Protein AF-A0AAU6CV34-F1 (afdb_monomer)

Foldseek 3Di:
DVVLCCLQCVVLVVLLVVLCVVQPCNLQPVLVVLLVLLVVLVVQCPDPVRVVVLCVQQFDALPDDPVSCVNNLVVLANHDDPVDDSVVQSVLSCPLSSSLCSVVNDVRLVVLQSLLSCLLSVLLNVLVVQDPPGDSRDHVVLRGDGNGHSVLSSLRSQLLSSLVSVVVVSNVVSLVVLVVCCVVPVHSNSVSSNSSSVSSVVVSVVVVVPPDDDD

Solvent-accessible surface area (backbone atoms only — not comparable to full-atom values): 11124 Å² total; per-residue (Å²): 110,74,70,57,56,44,69,42,41,54,64,53,52,58,48,35,50,51,39,39,72,75,47,43,72,76,39,32,56,64,35,51,51,42,45,52,43,25,53,51,43,44,56,40,47,75,33,91,89,35,27,70,53,48,48,68,59,24,54,41,50,78,89,55,58,71,70,59,44,64,69,22,52,76,45,13,47,27,28,66,43,90,90,53,63,65,67,59,58,42,48,46,38,55,53,38,39,32,49,28,21,43,71,58,34,61,73,54,37,52,50,50,27,50,51,10,44,50,34,16,56,49,48,56,48,49,15,61,74,56,26,58,88,34,92,82,21,44,54,70,81,55,59,71,55,79,60,36,42,40,60,30,22,38,55,20,36,44,34,46,47,21,56,74,65,63,14,53,66,62,25,49,50,54,54,48,51,35,52,50,37,33,74,77,50,81,44,51,66,28,52,20,31,44,35,2,40,53,55,38,53,50,51,54,51,55,54,56,73,65,53,75,77,86,126

pLDDT: mean 80.11, std 13.18, range [41.25, 95.94]

Sequence (215 aa):
MRGFAAGEWGTVFPDVWRRLRGAGPRAVPLTLAACVGVLVLQVLQHSPRTSAWVDRLGGVYVTLPWWQELLRTPLSLVVPDPSLPVWGLVLQIVVVFGIAETTLRGPRTLAVALLATLAGTGFARYSLWVGPSGFLGLPVHTLHVRDTGPSAAVVALGVYTACRYRAWWTAAGVAAAMVVEVLCVPNLAGYEHLAGVAAILTLTAAERCREPHPA

Nearest PDB structures (foldseek):
  6pjq-assembly1_A  TM=7.410E-01  e=5.904E-03  Escherichia coli
  6pja-assembly1_A  TM=7.463E-01  e=8.538E-03  Escherichia coli
  6pju-assembly1_A  TM=7.378E-01  e=1.075E-02  Escherichia coli
  3txt-assembly1_A  TM=7.012E-01  e=1.628E-02  Escherichia coli K-12
  2ic8-assembly1_A  TM=6.959E-01  e=1.078E-01  Escherichia coli

Radius of gyration: 17.92 Å; Cα contacts (8 Å, |Δi|>4): 280; chains: 1; bounding box: 50×42×47 Å

Secondary structure (DSSP, 8-state):
-HHHHHHHHTTHHHHHHHHHHHHGGGG-HHHHHHHHHHHHHHHHHTSTTTHHHHHHHH---TTS-HHHHHHHHHHHTTS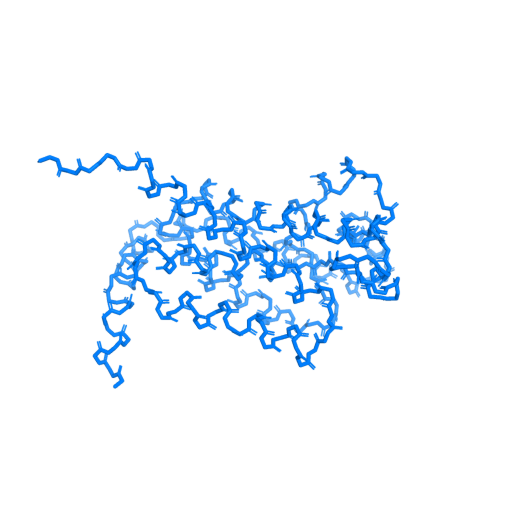PPTTS-HHHHHHHIIIIIHHHHHHH-HHHHHHHHHHHHHHHHHHHHHHHHH-TTSTTPPPGGGGSS----SHHHHHHHHHHHHHHTT-HHHHHHHHHHHHHHHHHS--HHHHHHHHHHHHHHHHHHHHHHHS----

Structure (mmCIF, N/CA/C/O backbone):
data_AF-A0AAU6CV34-F1
#
_entry.id   AF-A0AAU6CV34-F1
#
loop_
_atom_site.group_PDB
_atom_site.id
_atom_site.type_symbol
_atom_site.label_atom_id
_atom_site.label_alt_id
_atom_site.label_comp_id
_atom_site.label_asym_id
_atom_site.label_entity_id
_atom_site.label_seq_id
_atom_site.pdbx_PDB_ins_code
_atom_site.Cartn_x
_atom_site.Cartn_y
_atom_site.Cartn_z
_atom_site.occupancy
_atom_site.B_iso_or_equiv
_atom_site.auth_seq_id
_atom_site.auth_comp_id
_atom_site.auth_asym_id
_atom_site.auth_atom_id
_atom_site.pdbx_PDB_model_num
ATOM 1 N N . MET A 1 1 ? -27.372 -3.938 -1.165 1.00 54.06 1 MET A N 1
ATOM 2 C CA . MET A 1 1 ? -26.083 -3.202 -1.143 1.00 54.06 1 MET A CA 1
ATOM 3 C C . MET A 1 1 ? -25.864 -2.383 0.134 1.00 54.06 1 MET A C 1
ATOM 5 O O . MET A 1 1 ? -24.841 -2.594 0.768 1.00 54.06 1 MET A O 1
ATOM 9 N N . ARG A 1 2 ? -26.800 -1.525 0.585 1.00 55.47 2 ARG A N 1
ATOM 10 C CA . ARG A 1 2 ? -26.625 -0.709 1.815 1.00 55.47 2 ARG A CA 1
ATOM 11 C C . ARG A 1 2 ? -26.317 -1.510 3.096 1.00 55.47 2 ARG A C 1
ATOM 13 O O . ARG A 1 2 ? -25.449 -1.101 3.853 1.00 55.47 2 ARG A O 1
ATOM 20 N N . GLY A 1 3 ? -26.951 -2.669 3.303 1.00 60.91 3 GLY A N 1
ATOM 21 C CA . GLY A 1 3 ? -26.665 -3.537 4.461 1.00 60.91 3 GLY A CA 1
ATOM 22 C C . GLY A 1 3 ? -25.294 -4.229 4.420 1.00 60.91 3 GLY A C 1
ATOM 23 O O . GLY A 1 3 ? -24.730 -4.528 5.462 1.00 60.91 3 GLY A O 1
ATOM 24 N N . PHE A 1 4 ? -24.728 -4.428 3.226 1.00 61.09 4 PHE A N 1
ATOM 25 C CA . PHE A 1 4 ? -23.435 -5.096 3.041 1.00 61.09 4 PHE A CA 1
ATOM 26 C C . PHE A 1 4 ? -22.269 -4.149 3.340 1.00 61.09 4 PHE A C 1
ATOM 28 O O . PHE A 1 4 ? -21.395 -4.468 4.139 1.00 61.09 4 PHE A O 1
ATOM 35 N N . ALA A 1 5 ? -22.316 -2.935 2.780 1.00 62.16 5 ALA A N 1
ATOM 36 C CA . ALA A 1 5 ? -21.344 -1.889 3.089 1.00 62.16 5 ALA A CA 1
ATOM 37 C C . ALA A 1 5 ? -21.390 -1.494 4.576 1.00 62.16 5 ALA A C 1
ATOM 39 O O . ALA A 1 5 ? -20.346 -1.297 5.188 1.00 62.16 5 ALA A O 1
ATOM 40 N N . ALA A 1 6 ? -22.584 -1.447 5.179 1.00 65.19 6 ALA A N 1
ATOM 41 C CA . ALA A 1 6 ? -22.736 -1.208 6.613 1.00 65.19 6 ALA A CA 1
ATOM 42 C C . ALA A 1 6 ? -22.170 -2.353 7.475 1.00 65.19 6 ALA A C 1
ATOM 44 O O . ALA A 1 6 ? -21.639 -2.084 8.547 1.00 65.19 6 ALA A O 1
ATOM 45 N N . GLY A 1 7 ? -22.242 -3.606 7.013 1.00 68.31 7 GLY A N 1
ATOM 46 C CA . GLY A 1 7 ? -21.663 -4.757 7.711 1.00 68.31 7 GLY A CA 1
ATOM 47 C C . GLY A 1 7 ? -20.132 -4.787 7.693 1.00 68.31 7 GLY A C 1
ATOM 48 O O . GLY A 1 7 ? -19.527 -5.132 8.701 1.00 68.31 7 GLY A O 1
ATOM 49 N N . GLU A 1 8 ? -19.499 -4.391 6.584 1.00 77.00 8 GLU A N 1
ATOM 50 C CA . GLU A 1 8 ? -18.030 -4.380 6.469 1.00 77.00 8 GLU A CA 1
ATOM 51 C C . GLU A 1 8 ? -17.379 -3.102 7.015 1.00 77.00 8 GLU A C 1
ATOM 53 O O . GLU A 1 8 ? -16.358 -3.156 7.696 1.00 77.00 8 GLU A O 1
ATOM 58 N N . TRP A 1 9 ? -17.966 -1.939 6.728 1.00 78.12 9 TRP A N 1
ATOM 59 C CA . TRP A 1 9 ? -17.368 -0.635 7.041 1.00 78.12 9 TRP A CA 1
ATOM 60 C C . TRP A 1 9 ? -17.992 0.043 8.260 1.00 78.12 9 TRP A C 1
ATOM 62 O O . TRP A 1 9 ? -17.508 1.091 8.698 1.00 78.12 9 TRP A O 1
ATOM 72 N N . GLY A 1 10 ? -19.044 -0.551 8.833 1.00 77.12 10 GLY A N 1
ATOM 73 C CA . GLY A 1 10 ? -19.818 0.026 9.932 1.00 77.12 10 GLY A CA 1
ATOM 74 C C . GLY A 1 10 ? -19.008 0.295 11.195 1.00 77.12 10 GLY A C 1
ATOM 75 O O . GLY A 1 10 ? -19.359 1.193 11.949 1.00 77.12 10 GLY A O 1
ATOM 76 N N . THR A 1 11 ? -17.903 -0.419 11.408 1.00 80.75 11 THR A N 1
ATOM 77 C CA . THR A 1 11 ? -16.975 -0.183 12.526 1.00 80.75 11 THR A CA 1
ATOM 78 C C . THR A 1 11 ? -15.775 0.676 12.133 1.00 80.75 11 THR A C 1
ATOM 80 O O . THR A 1 11 ? -15.276 1.438 12.955 1.00 80.75 11 THR A O 1
ATOM 83 N N . VAL A 1 12 ? -15.334 0.606 10.872 1.00 82.56 12 VAL A N 1
ATOM 84 C CA . VAL A 1 12 ? -14.173 1.363 10.374 1.00 82.56 12 VAL A CA 1
ATOM 85 C C . VAL A 1 12 ? -14.464 2.861 10.416 1.00 82.56 12 VAL A C 1
ATOM 87 O O . VAL A 1 12 ? -13.703 3.633 10.996 1.00 82.56 12 VAL A O 1
ATOM 90 N N . PHE A 1 13 ? -15.589 3.283 9.833 1.00 85.81 13 PHE A N 1
ATOM 91 C CA . PHE A 1 13 ? -15.892 4.704 9.678 1.00 85.81 13 PHE A CA 1
ATOM 92 C C . PHE A 1 13 ? -16.065 5.439 11.022 1.00 85.81 13 PHE A C 1
ATOM 94 O O . PHE A 1 13 ? -15.439 6.488 11.200 1.00 85.81 13 PHE A O 1
ATOM 101 N N . PRO A 1 14 ? -16.826 4.919 12.009 1.00 86.94 14 PRO A N 1
ATOM 102 C CA . PRO A 1 14 ? -16.944 5.573 13.310 1.00 86.94 14 PRO A CA 1
ATOM 103 C C . PRO A 1 14 ? -15.622 5.665 14.073 1.00 86.94 14 PRO A C 1
ATOM 105 O O . PRO A 1 14 ? -15.400 6.658 14.765 1.00 86.94 14 PRO A O 1
ATOM 108 N N . ASP A 1 15 ? -14.740 4.670 13.959 1.00 86.44 15 ASP A N 1
ATOM 109 C CA . ASP A 1 15 ? -13.441 4.678 14.638 1.00 86.44 15 ASP A CA 1
ATOM 110 C C . ASP A 1 15 ? -12.501 5.731 14.051 1.00 86.44 15 ASP A C 1
ATOM 112 O O . ASP A 1 15 ? -11.943 6.545 14.796 1.00 86.44 15 ASP A O 1
ATOM 116 N N . VAL A 1 16 ? -12.398 5.775 12.719 1.00 87.94 16 VAL A N 1
ATOM 117 C CA . VAL A 1 16 ? -11.650 6.809 11.989 1.00 87.94 16 VAL A CA 1
ATOM 118 C C . VAL A 1 16 ? -12.176 8.192 12.375 1.00 87.94 16 VAL A C 1
ATOM 120 O O . VAL A 1 16 ? -11.415 9.064 12.800 1.00 87.94 16 VAL A O 1
ATOM 123 N N . TRP A 1 17 ? -13.496 8.382 12.307 1.00 88.25 17 TRP A N 1
ATOM 124 C CA . TRP A 1 17 ? -14.138 9.663 12.586 1.00 88.25 17 TRP A CA 1
ATOM 125 C C . TRP A 1 17 ? -13.949 10.127 14.033 1.00 88.25 17 TRP A C 1
ATOM 127 O O . TRP A 1 17 ? -13.625 11.289 14.284 1.00 88.25 17 TRP A O 1
ATOM 137 N N . ARG A 1 18 ? -14.104 9.218 15.002 1.00 88.44 18 ARG A N 1
ATOM 138 C CA . ARG A 1 18 ? -13.903 9.502 16.430 1.00 88.44 18 ARG A CA 1
ATOM 139 C C . ARG A 1 18 ? -12.471 9.944 16.704 1.00 88.44 18 ARG A C 1
ATOM 141 O O . ARG A 1 18 ? -12.252 10.913 17.430 1.00 88.44 18 ARG A O 1
ATOM 148 N N . ARG A 1 19 ? -11.499 9.261 16.101 1.00 86.00 19 ARG A N 1
ATOM 149 C CA . ARG A 1 19 ? -10.077 9.553 16.286 1.00 86.00 19 ARG A CA 1
ATOM 150 C C . ARG A 1 19 ? -9.676 10.878 15.638 1.00 86.00 19 ARG A C 1
ATOM 152 O O . ARG A 1 19 ? -8.973 11.666 16.270 1.00 86.00 19 ARG A O 1
ATOM 159 N N . LEU A 1 20 ? -10.185 11.160 14.439 1.00 88.38 20 LEU A N 1
ATOM 160 C CA . LEU A 1 20 ? -9.987 12.447 13.770 1.00 88.38 20 LEU A CA 1
ATOM 161 C C . LEU A 1 20 ? -10.628 13.602 14.544 1.00 88.38 20 LEU A C 1
ATOM 163 O O . LEU A 1 20 ? -9.998 14.641 14.698 1.00 88.38 20 LEU A O 1
ATOM 167 N N . ARG A 1 21 ? -11.833 13.439 15.103 1.00 90.62 21 ARG A N 1
ATOM 168 C CA . ARG A 1 21 ? -12.454 14.487 15.936 1.00 90.62 21 ARG A CA 1
ATOM 169 C C . ARG A 1 21 ? -11.719 14.728 17.254 1.00 90.62 21 ARG A C 1
ATOM 171 O O . ARG A 1 21 ? -11.658 15.867 17.700 1.00 90.62 21 ARG A O 1
ATOM 178 N N . GLY A 1 22 ? -11.175 13.680 17.871 1.00 88.81 22 GLY A N 1
ATOM 179 C CA . GLY A 1 22 ? -10.487 13.790 19.160 1.00 88.81 22 GLY A CA 1
ATOM 180 C C . GLY A 1 22 ? -9.082 14.391 19.075 1.00 88.81 22 GLY A C 1
ATOM 181 O O . GLY A 1 22 ? -8.681 15.129 19.968 1.00 88.81 22 GLY A O 1
ATOM 182 N N . ALA A 1 23 ? -8.327 14.083 18.015 1.00 84.56 23 ALA A N 1
ATOM 183 C CA . ALA A 1 23 ? -6.921 14.489 17.887 1.00 84.56 23 ALA A CA 1
ATOM 184 C C . ALA A 1 23 ? -6.622 15.373 16.658 1.00 84.56 23 ALA A C 1
ATOM 186 O O . ALA A 1 23 ? -5.507 15.886 16.526 1.00 84.56 23 ALA A O 1
ATOM 187 N N . GLY A 1 24 ? -7.595 15.584 15.767 1.00 86.94 24 GLY A N 1
ATOM 188 C CA . GLY A 1 24 ? -7.442 16.398 14.562 1.00 86.94 24 GLY A CA 1
ATOM 189 C C . GLY A 1 24 ? -6.299 15.899 13.664 1.00 86.94 24 GLY A C 1
ATOM 190 O O . GLY A 1 24 ? -6.119 14.687 13.518 1.00 86.94 24 GLY A O 1
ATOM 191 N N . PRO A 1 25 ? -5.471 16.798 13.098 1.00 83.25 25 PRO A N 1
ATOM 192 C CA . PRO A 1 25 ? -4.349 16.407 12.241 1.00 83.25 25 PRO A CA 1
ATOM 193 C C . PRO A 1 25 ? -3.273 15.598 12.983 1.00 83.25 25 PRO A C 1
ATOM 195 O O . PRO A 1 25 ? -2.526 14.852 12.357 1.00 83.25 25 PRO A O 1
ATOM 198 N N . ARG A 1 26 ? -3.218 15.665 14.324 1.00 87.50 26 ARG A N 1
ATOM 199 C CA . ARG A 1 26 ? -2.291 14.843 15.125 1.00 87.50 26 ARG A CA 1
ATOM 200 C C . ARG A 1 26 ? -2.659 13.358 15.122 1.00 87.50 26 ARG A C 1
ATOM 202 O O . ARG A 1 26 ? -1.867 12.543 15.583 1.00 87.50 26 ARG A O 1
ATOM 209 N N . ALA A 1 27 ? -3.841 12.998 14.623 1.00 86.00 27 ALA A N 1
ATOM 210 C CA . ALA A 1 27 ? -4.225 11.606 14.432 1.00 86.00 27 ALA A CA 1
ATOM 211 C C . ALA A 1 27 ? -3.502 10.944 13.248 1.00 86.00 27 ALA A C 1
ATOM 213 O O . ALA A 1 27 ? -3.447 9.716 13.219 1.00 86.00 27 ALA A O 1
ATOM 214 N N . VAL A 1 28 ? -2.988 11.741 12.298 1.00 90.75 28 VAL A N 1
ATOM 215 C CA . VAL A 1 28 ? -2.444 11.263 11.016 1.00 90.75 28 VAL A CA 1
ATOM 216 C C . VAL A 1 28 ? -1.109 11.919 10.588 1.00 90.75 28 VAL A C 1
ATOM 218 O O . VAL A 1 28 ? -0.975 12.362 9.442 1.00 90.75 28 VAL A O 1
ATOM 221 N N . PRO A 1 29 ? -0.104 12.053 11.478 1.00 91.12 29 PRO A N 1
ATOM 222 C CA . PRO A 1 29 ? 1.160 12.708 11.138 1.00 91.12 29 PRO A CA 1
ATOM 223 C C . PRO A 1 29 ? 1.924 12.019 9.997 1.00 91.12 29 PRO A C 1
ATOM 225 O O . PRO A 1 29 ? 2.539 12.712 9.190 1.00 91.12 29 PRO A O 1
ATOM 228 N N . LEU A 1 30 ? 1.880 10.688 9.900 1.00 87.81 30 LEU A N 1
ATOM 229 C CA . LEU A 1 30 ? 2.563 9.928 8.852 1.00 87.81 30 LEU A CA 1
ATOM 230 C C . LEU A 1 30 ? 1.905 10.164 7.488 1.00 87.81 30 LEU A C 1
ATOM 232 O O . LEU A 1 30 ? 2.600 10.404 6.506 1.00 87.81 30 LEU A O 1
ATOM 236 N N . THR A 1 31 ? 0.574 10.170 7.439 1.00 89.94 31 THR A N 1
ATOM 237 C CA . THR A 1 31 ? -0.197 10.475 6.225 1.00 89.94 31 THR A CA 1
ATOM 238 C C . THR A 1 31 ? 0.110 11.886 5.728 1.00 89.94 31 THR A C 1
ATOM 240 O O . THR A 1 31 ? 0.364 12.084 4.540 1.00 89.94 31 THR A O 1
ATOM 243 N N . LEU A 1 32 ? 0.141 12.870 6.635 1.00 89.88 32 LEU A N 1
ATOM 244 C CA . LEU A 1 32 ? 0.488 14.253 6.299 1.00 89.88 32 LEU A CA 1
ATOM 245 C C . LEU A 1 32 ? 1.935 14.369 5.810 1.00 89.88 32 LEU A C 1
ATOM 247 O O . LEU A 1 32 ? 2.175 15.003 4.785 1.00 89.88 32 LEU A O 1
ATOM 251 N N . ALA A 1 33 ? 2.885 13.727 6.495 1.00 87.56 33 ALA A N 1
ATOM 252 C CA . ALA A 1 33 ? 4.288 13.711 6.092 1.00 87.56 33 ALA A CA 1
ATOM 253 C C . ALA A 1 33 ? 4.480 13.070 4.708 1.00 87.56 33 ALA A C 1
ATOM 255 O O . ALA A 1 33 ? 5.201 13.622 3.879 1.00 87.56 33 ALA A O 1
ATOM 256 N N . ALA A 1 34 ? 3.792 11.959 4.427 1.00 86.00 34 ALA A N 1
ATOM 257 C CA . ALA A 1 34 ? 3.818 11.298 3.126 1.00 86.00 34 ALA A CA 1
ATOM 258 C C . ALA A 1 34 ? 3.228 12.190 2.021 1.00 86.00 34 ALA A C 1
ATOM 260 O O . ALA A 1 34 ? 3.841 12.338 0.968 1.00 86.00 34 ALA A O 1
ATOM 261 N N . CYS A 1 35 ? 2.092 12.853 2.269 1.00 87.94 35 CYS A N 1
ATOM 262 C CA . CYS A 1 35 ? 1.499 13.789 1.306 1.00 87.94 35 CYS A CA 1
ATOM 263 C C . CYS A 1 35 ? 2.428 14.972 1.010 1.00 87.94 35 CYS A C 1
ATOM 265 O O . CYS A 1 35 ? 2.653 15.304 -0.151 1.00 87.94 35 CYS A O 1
ATOM 267 N N . VAL A 1 36 ? 2.985 15.600 2.051 1.00 86.31 36 VAL A N 1
ATOM 268 C CA . VAL A 1 36 ? 3.931 16.715 1.895 1.00 86.31 36 VAL A CA 1
ATOM 269 C C . VAL A 1 36 ? 5.164 16.257 1.129 1.00 86.31 36 VAL A C 1
ATOM 271 O O . VAL A 1 36 ? 5.574 16.927 0.187 1.00 86.31 36 VAL A O 1
ATOM 274 N N . GLY A 1 37 ? 5.730 15.105 1.487 1.00 82.88 37 GLY A N 1
ATOM 275 C CA . GLY A 1 37 ? 6.889 14.560 0.798 1.00 82.88 37 GLY A CA 1
ATOM 276 C C . GLY A 1 37 ? 6.611 14.278 -0.680 1.00 82.88 37 GLY A C 1
ATOM 277 O O . GLY A 1 37 ? 7.418 14.673 -1.516 1.00 82.88 37 GLY A O 1
ATOM 278 N N . VAL A 1 38 ? 5.455 13.688 -1.014 1.00 83.56 38 VAL A N 1
ATOM 279 C CA . VAL A 1 38 ? 5.038 13.445 -2.406 1.00 83.56 38 VAL A CA 1
ATOM 280 C C . VAL A 1 38 ? 4.954 14.756 -3.174 1.00 83.56 38 VAL A C 1
ATOM 282 O O . VAL A 1 38 ? 5.510 14.867 -4.261 1.00 83.56 38 VAL A O 1
ATOM 285 N N . LEU A 1 39 ? 4.296 15.771 -2.609 1.00 83.88 39 LEU A N 1
ATOM 286 C CA . LEU A 1 39 ? 4.138 17.070 -3.263 1.00 83.88 39 LEU A CA 1
ATOM 287 C C . LEU A 1 39 ? 5.485 17.778 -3.457 1.00 83.88 39 LEU A C 1
ATOM 289 O O . LEU A 1 39 ? 5.743 18.325 -4.527 1.00 83.88 39 LEU A O 1
ATOM 293 N N . VAL A 1 40 ? 6.365 17.743 -2.453 1.00 82.38 40 VAL A N 1
ATOM 294 C CA . VAL A 1 40 ? 7.713 18.322 -2.543 1.00 82.38 40 VAL A CA 1
ATOM 295 C C . VAL A 1 40 ? 8.534 17.607 -3.613 1.00 82.38 40 VAL A C 1
ATOM 297 O O . VAL A 1 40 ? 9.123 18.265 -4.470 1.00 82.38 40 VAL A O 1
ATOM 300 N N . LEU A 1 41 ? 8.550 16.273 -3.608 1.00 77.56 41 LEU A N 1
ATOM 301 C CA . LEU A 1 41 ? 9.283 15.490 -4.600 1.00 77.56 41 LEU A CA 1
ATOM 302 C C . LEU A 1 41 ? 8.708 15.675 -6.007 1.00 77.56 41 LEU A C 1
ATOM 304 O O . LEU A 1 41 ? 9.491 15.802 -6.943 1.00 77.56 41 LEU A O 1
ATOM 308 N N . GLN A 1 42 ? 7.387 15.808 -6.155 1.00 78.19 42 GLN A N 1
ATOM 309 C CA . GLN A 1 42 ? 6.743 16.148 -7.427 1.00 78.19 42 GLN A CA 1
ATOM 310 C C . GLN A 1 42 ? 7.269 17.481 -7.973 1.00 78.19 42 GLN A C 1
ATOM 312 O O . GLN A 1 42 ? 7.670 17.559 -9.136 1.00 78.19 42 GLN A O 1
ATOM 317 N N . VAL A 1 43 ? 7.293 18.528 -7.141 1.00 79.25 43 VAL A N 1
ATOM 318 C CA . VAL A 1 43 ? 7.786 19.860 -7.531 1.00 79.25 43 VAL A CA 1
ATOM 319 C C . VAL A 1 43 ? 9.264 19.798 -7.919 1.00 79.25 43 VAL A C 1
ATOM 321 O O . VAL A 1 43 ? 9.659 20.353 -8.944 1.00 79.25 43 VAL A O 1
ATOM 324 N N . LEU A 1 44 ? 10.081 19.079 -7.144 1.00 77.69 44 LEU A N 1
ATOM 325 C CA . LEU A 1 44 ? 11.505 18.901 -7.435 1.00 77.69 44 LEU A CA 1
ATOM 326 C C . LEU A 1 44 ? 11.745 18.090 -8.716 1.00 77.69 44 LEU A C 1
ATOM 328 O O . LEU A 1 44 ? 12.689 18.379 -9.451 1.00 77.69 44 LEU A O 1
ATOM 332 N N . GLN A 1 45 ? 10.895 17.113 -9.020 1.00 72.56 45 GLN A N 1
ATOM 333 C CA . GLN A 1 45 ? 11.002 16.286 -10.222 1.00 72.56 45 GLN A CA 1
ATOM 334 C C . GLN A 1 45 ? 10.671 17.067 -11.503 1.00 72.56 45 GLN A C 1
ATOM 336 O O . GLN A 1 45 ? 11.253 16.790 -12.547 1.00 72.56 45 GLN A O 1
ATOM 341 N N . HIS A 1 46 ? 9.800 18.079 -11.422 1.00 73.94 46 HIS A N 1
ATOM 342 C CA . HIS A 1 46 ? 9.426 18.935 -12.558 1.00 73.94 46 HIS A CA 1
ATOM 343 C C . HIS A 1 46 ? 10.448 20.043 -12.860 1.00 73.94 46 HIS A C 1
ATOM 345 O O . HIS A 1 46 ? 10.287 20.795 -13.821 1.00 73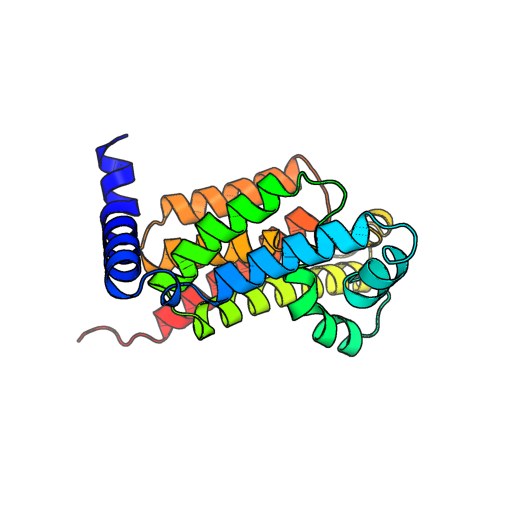.94 46 HIS A O 1
ATOM 351 N N . SER A 1 47 ? 11.518 20.150 -12.067 1.00 74.50 47 SER A N 1
ATOM 352 C CA . SER A 1 47 ? 12.609 21.092 -12.308 1.00 74.50 47 SER A CA 1
ATOM 353 C C . SER A 1 47 ? 13.795 20.389 -13.000 1.00 74.50 47 SER A C 1
ATOM 355 O O . SER A 1 47 ? 14.337 19.422 -12.453 1.00 74.50 47 SER A O 1
ATOM 357 N N . PRO A 1 48 ? 14.275 20.887 -14.163 1.00 65.75 48 PRO A N 1
ATOM 358 C CA . PRO A 1 48 ? 15.367 20.269 -14.931 1.00 65.75 48 PRO A CA 1
ATOM 359 C C . PRO A 1 48 ? 16.692 20.133 -14.167 1.00 65.75 48 PRO A C 1
ATOM 361 O O . PRO A 1 48 ? 17.525 19.298 -14.505 1.00 65.75 48 PRO A O 1
ATOM 364 N N . ARG A 1 49 ? 16.909 20.961 -13.135 1.00 68.06 49 ARG A N 1
ATOM 365 C CA . ARG A 1 49 ? 18.110 20.917 -12.281 1.00 68.06 49 ARG A CA 1
ATOM 366 C C . ARG A 1 49 ? 18.058 19.825 -11.215 1.00 68.06 49 ARG A C 1
ATOM 368 O O . ARG A 1 49 ? 19.106 19.417 -10.720 1.00 68.06 49 ARG A O 1
ATOM 375 N N . THR A 1 50 ? 16.861 19.400 -10.818 1.00 66.44 50 THR A N 1
ATOM 376 C CA . THR A 1 50 ? 16.632 18.555 -9.635 1.00 66.44 50 THR A CA 1
ATOM 377 C C . THR A 1 50 ? 16.026 17.196 -9.971 1.00 66.44 50 THR A C 1
ATOM 379 O O . THR A 1 50 ? 16.105 16.300 -9.135 1.00 66.44 50 THR A O 1
ATOM 382 N N . SER A 1 51 ? 15.529 16.982 -11.193 1.00 63.06 51 SER A N 1
ATOM 383 C CA . SER A 1 51 ? 15.019 15.680 -11.652 1.00 63.06 51 SER A CA 1
ATOM 384 C C . SER A 1 51 ? 16.050 14.554 -11.495 1.00 63.06 51 SER A C 1
ATOM 386 O O . SER A 1 51 ? 15.764 13.533 -10.877 1.00 63.06 51 SER A O 1
ATOM 388 N N . ALA A 1 52 ? 17.298 14.792 -11.912 1.00 61.06 52 ALA A N 1
ATOM 389 C CA . ALA A 1 52 ? 18.390 13.826 -11.772 1.00 61.06 52 ALA A CA 1
ATOM 390 C C . ALA A 1 52 ? 18.726 13.490 -10.304 1.00 61.06 52 ALA A C 1
ATOM 392 O O . ALA A 1 52 ? 19.245 12.411 -10.019 1.00 61.06 52 ALA A O 1
ATOM 393 N N . TRP A 1 53 ? 18.440 14.395 -9.362 1.00 62.53 53 TRP A N 1
ATOM 394 C CA . TRP A 1 53 ? 18.610 14.145 -7.928 1.00 62.53 53 TRP A CA 1
ATOM 395 C C . TRP A 1 53 ? 17.471 13.301 -7.362 1.00 62.53 53 TRP A C 1
ATOM 397 O O . TRP A 1 53 ? 17.735 12.375 -6.598 1.00 62.53 53 TRP A O 1
ATOM 407 N N . VAL A 1 54 ? 16.228 13.574 -7.768 1.00 60.69 54 VAL A N 1
ATOM 408 C CA . VAL A 1 54 ? 15.052 12.778 -7.381 1.00 60.69 54 VAL A CA 1
ATOM 409 C C . VAL A 1 54 ? 15.193 11.340 -7.882 1.00 60.69 54 VAL A C 1
ATOM 411 O O . VAL A 1 54 ? 14.982 10.403 -7.116 1.00 60.69 54 VAL A O 1
ATOM 414 N N . ASP A 1 55 ? 15.668 11.154 -9.113 1.00 62.19 55 ASP A N 1
ATOM 415 C CA . ASP A 1 55 ? 15.896 9.823 -9.684 1.00 62.19 55 ASP A CA 1
ATOM 416 C C . ASP A 1 55 ? 17.033 9.069 -8.981 1.00 62.19 55 ASP A C 1
ATOM 418 O O . ASP A 1 55 ? 16.956 7.855 -8.803 1.00 62.19 55 ASP A O 1
ATOM 422 N N . ARG A 1 56 ? 18.078 9.775 -8.527 1.00 60.12 56 ARG A N 1
ATOM 423 C CA . ARG A 1 56 ? 19.202 9.173 -7.787 1.00 60.12 56 ARG A CA 1
ATOM 424 C C . ARG A 1 56 ? 18.886 8.863 -6.327 1.00 60.12 56 ARG A C 1
ATOM 426 O O . ARG A 1 56 ? 19.478 7.934 -5.787 1.00 60.12 56 ARG A O 1
ATOM 433 N N . LEU A 1 57 ? 18.019 9.640 -5.680 1.00 58.88 57 LEU A N 1
ATOM 434 C CA . LEU A 1 57 ? 17.640 9.440 -4.276 1.00 58.88 57 LEU A CA 1
ATOM 435 C C . LEU A 1 57 ? 16.477 8.457 -4.131 1.00 58.88 57 LEU A C 1
ATOM 437 O O . LEU A 1 57 ? 16.464 7.665 -3.194 1.00 58.88 57 LEU A O 1
ATOM 441 N N . GLY A 1 58 ? 15.516 8.513 -5.052 1.00 54.19 58 GLY A N 1
ATOM 442 C CA . GLY A 1 58 ? 14.254 7.790 -4.970 1.00 54.19 58 GLY A CA 1
ATOM 443 C C . GLY A 1 58 ? 14.121 6.598 -5.905 1.00 54.19 58 GLY A C 1
ATOM 444 O O . GLY A 1 58 ? 13.345 5.698 -5.608 1.00 54.19 58 GLY A O 1
ATOM 445 N N . GLY A 1 59 ? 14.869 6.578 -7.013 1.00 55.41 59 GLY A N 1
ATOM 446 C CA . GLY A 1 59 ? 14.842 5.479 -7.971 1.00 55.41 59 GLY A CA 1
ATOM 447 C C . GLY A 1 59 ? 15.414 4.209 -7.354 1.00 55.41 59 GLY A C 1
ATOM 448 O O . GLY A 1 59 ? 16.625 4.114 -7.103 1.00 55.41 59 GLY A O 1
ATOM 449 N N . VAL A 1 60 ? 14.531 3.248 -7.101 1.00 52.03 60 VAL A N 1
ATOM 450 C CA . VAL A 1 60 ? 14.898 1.858 -6.858 1.00 52.03 60 VAL A CA 1
ATOM 451 C C . VAL A 1 60 ? 15.009 1.211 -8.232 1.00 52.03 60 VAL A C 1
ATOM 453 O O . VAL A 1 60 ? 14.066 1.197 -9.017 1.00 52.03 60 VAL A O 1
ATOM 456 N N . TYR A 1 61 ? 16.215 0.755 -8.547 1.00 58.97 61 TYR A N 1
ATOM 457 C CA . TYR A 1 61 ? 16.510 0.005 -9.758 1.00 58.97 61 TYR A CA 1
ATOM 458 C C . TYR A 1 61 ? 17.076 -1.326 -9.308 1.00 58.97 61 TYR A C 1
ATOM 460 O O . TYR A 1 61 ? 17.990 -1.329 -8.488 1.00 58.97 61 TYR A O 1
ATOM 468 N N . VAL A 1 62 ? 16.604 -2.425 -9.894 1.00 50.12 62 VAL A N 1
ATOM 469 C CA . VAL A 1 62 ? 17.026 -3.794 -9.539 1.00 50.12 62 VAL A CA 1
ATOM 470 C C . VAL A 1 62 ? 18.550 -4.003 -9.682 1.00 50.12 62 VAL A C 1
ATOM 472 O O . VAL A 1 62 ? 19.131 -4.923 -9.114 1.00 50.12 62 VAL A O 1
ATOM 475 N N . THR A 1 63 ? 19.240 -3.121 -10.411 1.00 54.66 63 THR A N 1
ATOM 476 C CA . THR A 1 63 ? 20.703 -3.106 -10.550 1.00 54.66 63 THR A CA 1
ATOM 477 C C . THR A 1 63 ? 21.452 -2.551 -9.330 1.00 54.66 63 THR A C 1
ATOM 479 O O . THR A 1 63 ? 22.684 -2.556 -9.329 1.00 54.66 63 THR A O 1
ATOM 482 N N . LEU A 1 64 ? 20.765 -2.024 -8.310 1.00 58.38 64 LEU A N 1
ATOM 483 C CA . LEU A 1 64 ? 21.409 -1.439 -7.135 1.00 58.38 64 LEU A CA 1
ATOM 484 C C . LEU A 1 64 ? 21.821 -2.516 -6.106 1.00 58.38 64 LEU A C 1
ATOM 486 O O . LEU A 1 64 ? 21.156 -3.540 -5.925 1.00 58.38 64 LEU A O 1
ATOM 490 N N . PRO A 1 65 ? 22.918 -2.298 -5.361 1.00 63.88 65 PRO A N 1
ATOM 491 C CA . PRO A 1 65 ? 23.268 -3.136 -4.218 1.00 63.88 65 PRO A CA 1
ATOM 492 C C . PRO A 1 65 ? 22.147 -3.162 -3.166 1.00 63.88 65 PRO A C 1
ATOM 494 O O . PRO A 1 65 ? 21.545 -2.130 -2.876 1.00 63.88 65 PRO A O 1
ATOM 497 N N . TRP A 1 66 ? 21.919 -4.321 -2.537 1.00 56.50 66 TRP A N 1
ATOM 498 C CA . TRP A 1 66 ? 20.818 -4.561 -1.580 1.00 56.50 66 TRP A CA 1
ATOM 499 C C . TRP A 1 66 ? 20.700 -3.505 -0.474 1.00 56.50 66 TRP A C 1
ATOM 501 O O . TRP A 1 66 ? 19.608 -3.056 -0.142 1.00 56.50 66 TRP A O 1
ATOM 511 N N . TRP A 1 67 ? 21.833 -3.049 0.050 1.00 52.47 67 TRP A N 1
ATOM 512 C CA . TRP A 1 67 ? 21.884 -2.037 1.097 1.00 52.47 67 TRP A CA 1
ATOM 513 C C . TRP A 1 67 ? 21.450 -0.647 0.604 1.00 52.47 67 TRP A C 1
ATOM 515 O O . TRP A 1 67 ? 20.870 0.112 1.372 1.00 52.47 67 TRP A O 1
ATOM 525 N N . GLN A 1 68 ? 21.667 -0.308 -0.673 1.00 58.00 68 GLN A N 1
ATOM 526 C CA . GLN A 1 68 ? 21.221 0.971 -1.241 1.00 58.00 68 GLN A CA 1
ATOM 527 C C . GLN A 1 68 ? 19.708 0.992 -1.443 1.00 58.00 68 GLN A C 1
ATOM 529 O O . GLN A 1 68 ? 19.081 2.014 -1.185 1.00 58.00 68 GLN A O 1
ATOM 534 N N . GLU A 1 69 ? 19.110 -0.128 -1.844 1.00 59.84 69 GLU A N 1
ATOM 535 C CA . GLU A 1 69 ? 17.652 -0.237 -1.960 1.00 59.84 69 GLU A CA 1
ATOM 536 C C . GLU A 1 69 ? 16.962 -0.234 -0.595 1.00 59.84 69 GLU A C 1
ATOM 538 O O . GLU A 1 69 ? 15.932 0.416 -0.437 1.00 59.84 69 GLU A O 1
ATOM 543 N N . LEU A 1 70 ? 17.559 -0.870 0.420 1.00 62.38 70 LEU A N 1
ATOM 544 C CA . LEU A 1 70 ? 17.071 -0.839 1.806 1.00 62.38 70 LEU A CA 1
ATOM 545 C C . LEU A 1 70 ? 17.122 0.559 2.440 1.00 62.38 70 LEU A C 1
ATOM 547 O O . LEU A 1 70 ? 16.248 0.920 3.223 1.00 62.38 70 LEU A O 1
ATOM 551 N N . LEU A 1 71 ? 18.122 1.375 2.094 1.00 58.62 71 LEU A N 1
ATOM 552 C CA . LEU A 1 71 ? 18.148 2.777 2.523 1.00 58.62 71 LEU A CA 1
ATOM 553 C C . LEU A 1 71 ? 17.134 3.647 1.766 1.00 58.62 71 LEU A C 1
ATOM 555 O O . LEU A 1 71 ? 16.687 4.662 2.297 1.00 58.62 71 LEU A O 1
ATOM 559 N N . ARG A 1 72 ? 16.777 3.270 0.533 1.00 65.94 72 ARG A N 1
ATOM 560 C CA . ARG A 1 72 ? 15.865 4.035 -0.331 1.00 65.94 72 ARG A CA 1
ATOM 561 C C . ARG A 1 72 ? 14.405 3.613 -0.212 1.00 65.94 72 ARG A C 1
ATOM 563 O O . ARG A 1 72 ? 13.545 4.393 -0.588 1.00 65.94 72 ARG A O 1
ATOM 570 N N . THR A 1 73 ? 14.108 2.452 0.362 1.00 63.12 73 THR A N 1
ATOM 571 C CA . THR A 1 73 ? 12.748 1.900 0.541 1.00 63.12 73 THR A CA 1
ATOM 572 C C . THR A 1 73 ? 11.798 2.815 1.325 1.00 63.12 73 THR A C 1
ATOM 574 O O . THR A 1 73 ? 10.642 2.944 0.933 1.00 63.12 73 THR A O 1
ATOM 577 N N . PRO A 1 74 ? 12.232 3.516 2.393 1.00 63.53 74 PRO A N 1
ATOM 578 C CA . PRO A 1 74 ? 11.376 4.506 3.046 1.00 63.53 74 PRO A CA 1
ATOM 579 C C . PRO A 1 74 ? 11.094 5.713 2.144 1.00 63.53 74 PRO A C 1
ATOM 581 O O . PRO A 1 74 ? 10.032 6.323 2.234 1.00 63.53 74 PRO A O 1
ATOM 584 N N . LEU A 1 75 ? 12.056 6.069 1.288 1.00 60.97 75 LEU A N 1
ATOM 585 C CA . LEU A 1 75 ? 11.970 7.215 0.390 1.00 60.97 75 LEU A CA 1
ATOM 586 C C . LEU A 1 75 ? 11.144 6.888 -0.865 1.00 60.97 75 LEU A C 1
ATOM 588 O O . LEU A 1 75 ? 10.404 7.747 -1.335 1.00 60.97 75 LEU A O 1
ATOM 592 N N . SER A 1 76 ? 11.209 5.652 -1.373 1.00 66.62 76 SER A N 1
ATOM 593 C CA . SER A 1 76 ? 10.477 5.196 -2.564 1.00 66.62 76 SER A CA 1
ATOM 594 C C . SER A 1 76 ? 8.960 5.216 -2.370 1.00 66.62 76 SER A C 1
ATOM 596 O O . SER A 1 76 ? 8.231 5.457 -3.328 1.00 66.62 76 SER A O 1
ATOM 598 N N . LEU A 1 77 ? 8.488 5.092 -1.124 1.00 64.62 77 LEU A N 1
ATOM 599 C CA . LEU A 1 77 ? 7.084 5.294 -0.743 1.00 64.62 77 LEU A CA 1
ATOM 600 C C . LEU A 1 77 ? 6.554 6.694 -1.075 1.00 64.62 77 LEU A C 1
ATOM 602 O O . LEU A 1 77 ? 5.349 6.898 -1.174 1.00 64.62 77 LEU A O 1
ATOM 606 N N . VAL A 1 78 ? 7.443 7.675 -1.182 1.00 62.53 78 VAL A N 1
ATOM 607 C CA . VAL A 1 78 ? 7.094 9.095 -1.276 1.00 62.53 78 VAL A CA 1
ATOM 608 C C . VAL A 1 78 ? 7.495 9.670 -2.637 1.00 62.53 78 VAL A C 1
ATOM 610 O O .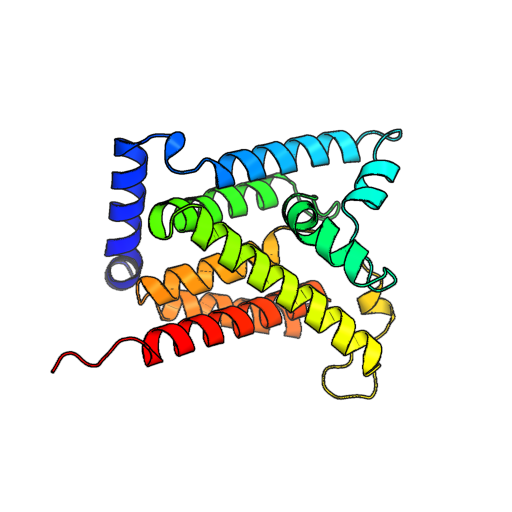 VAL A 1 78 ? 7.098 10.775 -2.996 1.00 62.53 78 VAL A O 1
ATOM 613 N N . VAL A 1 79 ? 8.258 8.917 -3.427 1.00 67.12 79 VAL A N 1
ATOM 614 C CA . VAL A 1 79 ? 8.720 9.329 -4.750 1.00 67.12 79 VAL A CA 1
ATOM 615 C C . VAL A 1 79 ? 7.582 9.137 -5.755 1.00 67.12 79 VAL A C 1
ATOM 617 O O . VAL A 1 79 ? 7.112 8.011 -5.922 1.00 67.12 79 VAL A O 1
ATOM 620 N N . PRO A 1 80 ? 7.126 10.207 -6.426 1.00 59.19 80 PRO A N 1
ATOM 621 C CA . PRO A 1 80 ? 6.048 10.091 -7.387 1.00 59.19 80 PRO A CA 1
ATOM 622 C C . PRO A 1 80 ? 6.493 9.358 -8.654 1.00 59.19 80 PRO A C 1
ATOM 624 O O . PRO A 1 80 ? 7.582 9.596 -9.193 1.00 59.19 80 PRO A O 1
ATOM 627 N N . ASP A 1 81 ? 5.611 8.487 -9.139 1.00 64.38 81 ASP A N 1
ATOM 628 C CA . ASP A 1 81 ? 5.701 7.930 -10.481 1.00 64.38 81 ASP A CA 1
ATOM 629 C C . ASP A 1 81 ? 5.365 9.043 -11.494 1.00 64.38 81 ASP A C 1
ATOM 631 O O . ASP A 1 81 ? 4.258 9.592 -11.451 1.00 64.38 81 ASP A O 1
ATOM 635 N N . PRO A 1 82 ? 6.290 9.402 -12.404 1.00 62.09 82 PRO A N 1
ATOM 636 C CA . PRO A 1 82 ? 6.063 10.458 -13.388 1.00 62.09 82 PRO A CA 1
ATOM 637 C C . PRO A 1 82 ? 4.945 10.143 -14.395 1.00 62.09 82 PRO A C 1
ATOM 639 O O . PRO A 1 82 ? 4.474 11.056 -15.071 1.00 62.09 82 PRO A O 1
ATOM 642 N N . SER A 1 83 ? 4.523 8.882 -14.515 1.00 62.38 83 SER A N 1
ATOM 643 C CA . SER A 1 83 ? 3.449 8.456 -15.418 1.00 62.38 83 SER A CA 1
ATOM 644 C C . SER A 1 83 ? 2.045 8.632 -14.831 1.00 62.38 83 SER A C 1
ATOM 646 O O . SER A 1 83 ? 1.062 8.613 -15.576 1.00 62.38 83 SER A O 1
ATOM 648 N N . LEU A 1 84 ? 1.933 8.840 -13.513 1.00 61.47 84 LEU A N 1
ATOM 649 C CA . LEU A 1 84 ? 0.654 8.923 -12.820 1.00 61.47 84 LEU A CA 1
ATOM 650 C C . LEU A 1 84 ? 0.311 10.361 -12.415 1.00 61.47 84 LEU A C 1
ATOM 652 O O . LEU A 1 84 ? 1.172 11.133 -11.986 1.00 61.47 84 LEU A O 1
ATOM 656 N N . PRO A 1 85 ? -0.975 10.746 -12.486 1.00 74.50 85 PRO A N 1
ATOM 657 C CA . PRO A 1 85 ? -1.395 12.037 -11.980 1.00 74.50 85 PRO A CA 1
ATOM 658 C C . PRO A 1 85 ? -1.159 12.117 -10.467 1.00 74.50 85 PRO A C 1
ATOM 660 O O . PRO A 1 85 ? -1.689 11.310 -9.700 1.00 74.50 85 PRO A O 1
ATOM 663 N N . VAL A 1 86 ? -0.432 13.147 -10.020 1.00 78.38 86 VAL A N 1
ATOM 664 C CA . VAL A 1 86 ? -0.077 13.331 -8.599 1.00 78.38 86 VAL A CA 1
ATOM 665 C C . VAL A 1 86 ? -1.302 13.341 -7.680 1.00 78.38 86 VAL A C 1
ATOM 667 O O . VAL A 1 86 ? -1.233 12.883 -6.542 1.00 78.38 86 VAL A O 1
ATOM 670 N N . TRP A 1 87 ? -2.451 13.815 -8.176 1.00 79.69 87 TRP A N 1
ATOM 671 C CA . TRP A 1 87 ? -3.693 13.834 -7.408 1.00 79.69 87 TRP A CA 1
ATOM 672 C C . TRP A 1 87 ? -4.181 12.421 -7.071 1.00 79.69 87 TRP A C 1
ATOM 674 O O . TRP A 1 87 ? -4.689 12.215 -5.973 1.00 79.69 87 TRP A O 1
ATOM 684 N N . GLY A 1 88 ? -3.983 11.444 -7.964 1.00 80.81 88 GLY A N 1
ATOM 685 C CA . GLY A 1 88 ? -4.322 10.043 -7.712 1.00 80.81 88 GLY A CA 1
ATOM 686 C C . GLY A 1 88 ? -3.433 9.455 -6.620 1.00 80.81 88 GLY A C 1
ATOM 687 O O . GLY A 1 88 ? -3.926 8.787 -5.713 1.00 80.81 88 GLY A O 1
ATOM 688 N N . LEU A 1 89 ? -2.142 9.809 -6.646 1.00 79.69 89 LEU A N 1
ATOM 689 C CA . LEU A 1 89 ? -1.158 9.410 -5.642 1.00 79.69 89 LEU A CA 1
ATOM 690 C C . LEU A 1 89 ? -1.472 9.978 -4.251 1.00 79.69 89 LEU A C 1
ATOM 692 O O . LEU A 1 89 ? -1.457 9.261 -3.253 1.00 79.69 89 LEU A O 1
ATOM 696 N N . VAL A 1 90 ? -1.790 11.270 -4.184 1.00 86.00 90 VAL A N 1
ATOM 697 C CA . VAL A 1 90 ? -2.146 11.939 -2.929 1.00 86.00 90 VAL A CA 1
ATOM 698 C C . VAL A 1 90 ? -3.475 11.410 -2.397 1.00 86.00 90 VAL A C 1
ATOM 700 O O . VAL A 1 90 ? -3.584 11.151 -1.202 1.00 86.00 90 VAL A O 1
ATOM 703 N N . LEU A 1 91 ? -4.470 11.191 -3.264 1.00 88.25 91 LEU A N 1
ATOM 704 C CA . LEU A 1 91 ? -5.781 10.688 -2.856 1.00 88.25 91 LEU A CA 1
ATOM 705 C C . LEU A 1 91 ? -5.674 9.321 -2.173 1.00 88.25 91 LEU A C 1
ATOM 707 O O . LEU A 1 91 ? -6.235 9.134 -1.093 1.00 88.25 91 LEU A O 1
ATOM 711 N N . GLN A 1 92 ? -4.929 8.383 -2.761 1.00 89.81 92 GLN A N 1
ATOM 712 C CA . GLN A 1 92 ? -4.765 7.057 -2.165 1.00 89.81 92 GLN A CA 1
ATOM 713 C C . GLN A 1 92 ? -4.016 7.099 -0.826 1.00 89.81 92 GLN A C 1
ATOM 715 O O . GLN A 1 92 ? -4.390 6.371 0.092 1.00 89.81 92 GLN A O 1
ATOM 720 N N . ILE A 1 93 ? -3.023 7.986 -0.668 1.00 88.69 93 ILE A N 1
ATOM 721 C CA . ILE A 1 93 ? -2.351 8.198 0.620 1.00 88.69 93 ILE A CA 1
ATOM 722 C C . ILE A 1 93 ? -3.361 8.755 1.627 1.00 88.69 93 ILE A C 1
ATOM 724 O O . ILE A 1 93 ? -3.609 8.133 2.654 1.00 88.69 93 ILE A O 1
ATOM 728 N N . VAL A 1 94 ? -4.006 9.886 1.332 1.00 90.88 94 VAL A N 1
ATOM 729 C CA . VAL A 1 94 ? -4.951 10.528 2.263 1.00 90.88 94 VAL A CA 1
ATOM 730 C C . VAL A 1 94 ? -6.029 9.552 2.732 1.00 90.88 94 VAL A C 1
ATOM 732 O O . VAL A 1 94 ? -6.328 9.498 3.924 1.00 90.88 94 VAL A O 1
ATOM 735 N N . VAL A 1 95 ? -6.592 8.763 1.815 1.00 91.62 95 VAL A N 1
ATOM 736 C CA . VAL A 1 95 ? -7.659 7.815 2.141 1.00 91.62 95 VAL A CA 1
ATOM 737 C C . VAL A 1 95 ? -7.103 6.593 2.865 1.00 91.62 95 VAL A C 1
ATOM 739 O O . VAL A 1 95 ? -7.502 6.318 3.994 1.00 91.62 95 VAL A O 1
ATOM 742 N N . VAL A 1 96 ? -6.186 5.848 2.251 1.00 93.19 96 VAL A N 1
ATOM 743 C CA . VAL A 1 96 ? -5.795 4.529 2.762 1.00 93.19 96 VAL A CA 1
ATOM 744 C C . VAL A 1 96 ? -4.778 4.637 3.891 1.00 93.19 96 VAL A C 1
ATOM 746 O O . VAL A 1 96 ? -4.972 3.993 4.921 1.00 93.19 96 VAL A O 1
ATOM 749 N N . PHE A 1 97 ? -3.752 5.489 3.768 1.00 90.62 97 PHE A N 1
ATOM 750 C CA . PHE A 1 97 ? -2.852 5.755 4.897 1.00 90.62 97 PHE A CA 1
ATOM 751 C C . PHE A 1 97 ? -3.599 6.454 6.030 1.00 90.62 97 PHE A C 1
ATOM 753 O O . PHE A 1 97 ? -3.401 6.080 7.180 1.00 90.62 97 PHE A O 1
ATOM 760 N N . GLY A 1 98 ? -4.508 7.389 5.736 1.00 91.44 98 GLY A N 1
ATOM 761 C CA . GLY A 1 98 ? -5.297 8.055 6.774 1.00 91.44 98 GLY A CA 1
ATOM 762 C C . GLY A 1 98 ? -6.165 7.077 7.571 1.00 91.44 98 GLY A C 1
ATOM 763 O O . GLY A 1 98 ? -6.148 7.085 8.806 1.00 91.44 98 GLY A O 1
ATOM 764 N N . ILE A 1 99 ? -6.886 6.181 6.889 1.00 92.62 99 ILE A N 1
ATOM 765 C CA . ILE A 1 99 ? -7.673 5.125 7.542 1.00 92.62 99 ILE A CA 1
ATOM 766 C C . ILE A 1 99 ? -6.753 4.168 8.313 1.00 92.62 99 ILE A C 1
ATOM 768 O O . ILE A 1 99 ? -7.010 3.871 9.480 1.00 92.62 99 ILE A O 1
ATOM 772 N N . ALA A 1 100 ? -5.660 3.704 7.712 1.00 92.44 100 ALA A N 1
ATOM 773 C CA . ALA A 1 100 ? -4.746 2.776 8.368 1.00 92.44 100 ALA A CA 1
ATOM 774 C C . ALA A 1 100 ? -4.064 3.406 9.595 1.00 92.44 100 ALA A C 1
ATOM 776 O O . ALA A 1 100 ? -4.018 2.803 10.659 1.00 92.44 100 ALA A O 1
ATOM 777 N N . GLU A 1 101 ? -3.615 4.654 9.519 1.00 93.44 101 GLU A N 1
ATOM 778 C CA . GLU A 1 101 ? -2.949 5.344 10.622 1.00 93.44 101 GLU A CA 1
ATOM 779 C C . GLU A 1 101 ? -3.899 5.634 11.787 1.00 93.44 101 GLU A C 1
ATOM 781 O O . GLU A 1 101 ? -3.561 5.413 12.959 1.00 93.44 101 GLU A O 1
ATOM 786 N N . THR A 1 102 ? -5.126 6.054 11.478 1.00 91.94 102 THR A N 1
ATOM 787 C CA . THR A 1 102 ? -6.159 6.275 12.497 1.00 91.94 102 THR A CA 1
ATOM 788 C C . THR A 1 102 ? -6.646 4.984 13.140 1.00 91.94 102 THR A C 1
ATOM 790 O O . THR A 1 102 ? -7.106 5.030 14.280 1.00 91.94 102 THR A O 1
ATOM 793 N N . THR A 1 103 ? -6.513 3.830 12.492 1.00 90.88 103 THR A N 1
ATOM 794 C CA . THR A 1 103 ? -6.971 2.547 13.046 1.00 90.88 103 THR A CA 1
ATOM 795 C C . THR A 1 103 ? -5.833 1.744 13.687 1.00 90.88 103 THR A C 1
ATOM 797 O O . THR A 1 103 ? -5.946 1.305 14.830 1.00 90.88 103 THR A O 1
ATOM 800 N N . LEU A 1 104 ? -4.682 1.641 13.023 1.00 88.06 104 LEU A N 1
ATOM 801 C CA . LEU A 1 104 ? -3.516 0.834 13.409 1.00 88.06 104 LEU A CA 1
ATOM 802 C C . LEU A 1 104 ? -2.460 1.601 14.216 1.00 88.06 104 LEU A C 1
ATOM 804 O O . LEU A 1 104 ? -1.605 0.977 14.849 1.00 88.06 104 LEU A O 1
ATOM 808 N N . ARG A 1 105 ? -2.535 2.942 14.246 1.00 87.94 105 ARG A N 1
ATOM 809 C CA . ARG A 1 105 ? -1.510 3.865 14.784 1.00 87.94 105 ARG A CA 1
ATOM 810 C C . ARG A 1 105 ? -0.250 3.923 13.898 1.00 87.94 105 ARG A C 1
ATOM 812 O O . ARG A 1 105 ? 0.039 3.009 13.125 1.00 87.94 105 ARG A O 1
ATOM 819 N N . GLY A 1 106 ? 0.519 5.006 14.035 1.00 87.94 106 GLY A N 1
ATOM 820 C CA . GLY A 1 106 ? 1.674 5.318 13.179 1.00 87.94 106 GLY A CA 1
ATOM 821 C C . GLY A 1 106 ? 2.705 4.188 13.028 1.00 87.94 106 GLY A C 1
ATOM 822 O O . GLY A 1 106 ? 2.955 3.778 11.897 1.00 87.94 106 GLY A O 1
ATOM 823 N N . PRO A 1 107 ? 3.257 3.614 14.119 1.00 89.88 107 PRO A N 1
ATOM 824 C CA . PRO A 1 107 ? 4.310 2.600 14.007 1.00 89.88 107 PRO A CA 1
ATOM 825 C C . PRO A 1 107 ? 3.879 1.344 13.245 1.00 89.88 107 PRO A C 1
ATOM 827 O O . PRO A 1 107 ? 4.635 0.832 12.427 1.00 89.88 107 PRO A O 1
ATOM 830 N N . ARG A 1 108 ? 2.651 0.861 13.476 1.00 91.06 108 ARG A N 1
ATOM 831 C CA . ARG A 1 108 ? 2.143 -0.341 12.801 1.00 91.06 108 ARG A CA 1
ATOM 832 C C . ARG A 1 108 ? 1.806 -0.064 11.339 1.00 91.06 108 ARG A C 1
ATOM 834 O O . ARG A 1 108 ? 2.091 -0.897 10.492 1.00 91.06 108 ARG A O 1
ATOM 841 N N . THR A 1 109 ? 1.276 1.124 11.047 1.00 92.00 109 THR A N 1
ATOM 842 C CA . THR A 1 109 ? 1.040 1.589 9.670 1.00 92.00 109 THR A CA 1
ATOM 843 C C . THR A 1 109 ? 2.347 1.629 8.886 1.00 92.00 109 THR A C 1
ATOM 845 O O . THR A 1 109 ? 2.437 1.058 7.805 1.00 92.00 109 THR A O 1
ATOM 848 N N . LEU A 1 110 ? 3.393 2.222 9.467 1.00 90.25 110 LEU A N 1
ATOM 849 C CA . LEU A 1 110 ? 4.711 2.269 8.843 1.00 90.25 110 LEU A CA 1
ATOM 850 C C . LEU A 1 110 ? 5.315 0.869 8.673 1.00 90.25 110 LEU A C 1
ATOM 852 O O . LEU A 1 110 ? 5.834 0.566 7.607 1.00 90.25 110 LEU A O 1
ATOM 856 N N . ALA A 1 111 ? 5.220 0.001 9.684 1.00 90.56 111 ALA A N 1
ATOM 857 C CA . ALA A 1 111 ? 5.747 -1.361 9.602 1.00 90.56 111 ALA A CA 1
ATOM 858 C C . ALA A 1 111 ? 5.076 -2.183 8.488 1.00 90.56 111 ALA A C 1
ATOM 860 O O . ALA A 1 111 ? 5.769 -2.859 7.734 1.00 90.56 111 ALA A O 1
ATOM 861 N N . VAL A 1 112 ? 3.748 -2.095 8.353 1.00 93.44 112 VAL A N 1
ATOM 862 C CA . VAL A 1 112 ? 2.993 -2.773 7.286 1.00 93.44 112 VAL A CA 1
ATOM 863 C C . VAL A 1 112 ? 3.364 -2.212 5.913 1.00 93.44 112 VAL A C 1
ATOM 865 O O . VAL A 1 112 ? 3.616 -2.989 4.994 1.00 93.44 112 VAL A O 1
ATOM 868 N N . ALA A 1 113 ? 3.457 -0.885 5.782 1.00 90.94 113 ALA A N 1
ATOM 869 C CA . ALA A 1 113 ? 3.883 -0.238 4.543 1.00 90.94 113 ALA A CA 1
ATOM 870 C C . ALA A 1 113 ? 5.293 -0.688 4.125 1.00 90.94 113 ALA A C 1
ATOM 872 O O . ALA A 1 113 ? 5.485 -1.126 2.995 1.00 90.94 113 ALA A O 1
ATOM 873 N N . LEU A 1 114 ? 6.258 -0.653 5.050 1.00 88.75 114 LEU A N 1
ATOM 874 C CA . LEU A 1 114 ? 7.637 -1.072 4.787 1.00 88.75 114 LEU A CA 1
ATOM 875 C C . LEU A 1 114 ? 7.737 -2.563 4.463 1.00 88.75 114 LEU A C 1
ATOM 877 O O . LEU A 1 114 ? 8.476 -2.929 3.556 1.00 88.75 114 LEU A O 1
ATOM 881 N N . LEU A 1 115 ? 6.995 -3.422 5.168 1.00 91.19 115 LEU A N 1
ATOM 882 C CA . LEU A 1 115 ? 6.968 -4.857 4.883 1.00 91.19 115 LEU A CA 1
ATOM 883 C C . LEU A 1 115 ? 6.471 -5.130 3.460 1.00 91.19 115 LEU A C 1
ATOM 885 O O . LEU A 1 115 ? 7.061 -5.945 2.757 1.00 91.19 115 LEU A O 1
ATOM 889 N N . ALA A 1 116 ? 5.416 -4.437 3.033 1.00 91.19 116 ALA A N 1
ATOM 890 C CA . ALA A 1 116 ? 4.875 -4.578 1.689 1.00 91.19 116 ALA A CA 1
ATOM 891 C C . ALA A 1 116 ? 5.871 -4.127 0.617 1.00 91.19 116 ALA A C 1
ATOM 893 O O . ALA A 1 116 ? 6.096 -4.854 -0.347 1.00 91.19 116 ALA A O 1
ATOM 894 N N . THR A 1 117 ? 6.517 -2.974 0.809 1.00 87.06 117 THR A N 1
ATOM 895 C CA . THR A 1 117 ? 7.540 -2.487 -0.126 1.00 87.06 117 THR A CA 1
ATOM 896 C C . THR A 1 117 ? 8.738 -3.431 -0.179 1.00 87.06 117 THR A C 1
ATOM 898 O O . THR A 1 117 ? 9.191 -3.777 -1.263 1.00 87.06 117 THR A O 1
ATOM 901 N N . LEU A 1 118 ? 9.214 -3.924 0.970 1.00 85.94 118 LEU A N 1
ATOM 902 C CA . LEU A 1 118 ? 10.303 -4.904 1.020 1.00 85.94 118 LEU A CA 1
ATOM 903 C C . LEU A 1 118 ? 9.936 -6.214 0.315 1.00 85.94 118 LEU A C 1
ATOM 905 O O . LEU A 1 118 ? 10.789 -6.802 -0.346 1.00 85.94 118 LEU A O 1
ATOM 909 N N . ALA A 1 119 ? 8.686 -6.668 0.433 1.00 89.38 119 ALA A N 1
ATOM 910 C CA . ALA A 1 119 ? 8.204 -7.851 -0.271 1.00 89.38 119 ALA A CA 1
ATOM 911 C C . ALA A 1 119 ? 8.184 -7.641 -1.794 1.00 89.38 119 ALA A C 1
ATOM 913 O O . ALA A 1 119 ? 8.648 -8.518 -2.521 1.00 89.38 119 ALA A O 1
ATOM 914 N N . GLY A 1 120 ? 7.717 -6.479 -2.266 1.00 86.81 120 GLY A N 1
ATOM 915 C CA . GLY A 1 120 ? 7.762 -6.101 -3.682 1.00 86.81 120 GLY A CA 1
ATOM 916 C C . GLY A 1 120 ? 9.192 -6.071 -4.226 1.00 86.81 120 GLY A C 1
ATOM 917 O O . GLY A 1 120 ? 9.531 -6.833 -5.130 1.00 86.81 120 GLY A O 1
ATOM 918 N N . THR A 1 121 ? 10.080 -5.309 -3.582 1.00 81.75 121 THR A N 1
ATOM 919 C CA . THR A 1 121 ? 11.498 -5.232 -3.971 1.00 81.75 121 THR A CA 1
ATOM 920 C C . THR A 1 121 ? 12.189 -6.604 -3.920 1.00 81.75 121 THR A C 1
ATOM 922 O O . THR A 1 121 ? 12.986 -6.954 -4.794 1.00 81.75 121 THR A O 1
ATOM 925 N N . GLY A 1 122 ? 11.870 -7.424 -2.914 1.00 83.56 122 GLY A N 1
ATOM 926 C CA . GLY A 1 122 ? 12.355 -8.799 -2.804 1.00 83.56 122 GLY A CA 1
ATOM 927 C C . GLY A 1 122 ? 11.890 -9.684 -3.963 1.00 83.56 122 GLY A C 1
ATOM 928 O O . GLY A 1 122 ? 12.687 -10.455 -4.501 1.00 83.56 122 GLY A O 1
ATOM 929 N N . PHE A 1 123 ? 10.634 -9.537 -4.392 1.00 86.38 123 PHE A N 1
ATOM 930 C CA . PHE A 1 123 ? 10.085 -10.246 -5.544 1.00 86.38 123 PHE A CA 1
ATOM 931 C C . PHE A 1 123 ? 10.758 -9.828 -6.859 1.00 86.38 123 PHE A C 1
ATOM 933 O O . PHE A 1 123 ? 11.141 -10.699 -7.644 1.00 86.38 123 PHE A O 1
ATOM 940 N N . ALA A 1 124 ? 10.969 -8.530 -7.089 1.00 83.31 124 ALA A N 1
ATOM 941 C CA . ALA A 1 124 ? 11.658 -8.037 -8.284 1.00 83.31 124 ALA A CA 1
ATOM 942 C C . ALA A 1 124 ? 13.078 -8.627 -8.402 1.00 83.31 124 ALA A C 1
ATOM 944 O O . ALA A 1 124 ? 13.489 -9.106 -9.461 1.00 83.31 124 ALA A O 1
ATOM 945 N N . ARG A 1 125 ? 13.807 -8.687 -7.280 1.00 79.81 125 ARG A N 1
ATOM 946 C CA . ARG A 1 125 ? 15.141 -9.308 -7.197 1.00 79.81 125 ARG A CA 1
ATOM 947 C C . ARG A 1 125 ? 15.117 -10.811 -7.425 1.00 79.81 125 ARG A C 1
ATOM 949 O O . ARG A 1 125 ? 15.969 -11.324 -8.147 1.00 79.81 125 ARG A O 1
ATOM 956 N N . TYR A 1 126 ? 14.168 -11.511 -6.808 1.00 84.44 126 TYR A N 1
ATOM 957 C CA . TYR A 1 126 ? 13.982 -12.943 -7.024 1.00 84.44 126 TYR A CA 1
ATOM 958 C C . TYR A 1 126 ? 13.739 -13.236 -8.508 1.00 84.44 126 TYR A C 1
ATOM 960 O O . TYR A 1 126 ? 14.421 -14.078 -9.089 1.00 84.44 126 TYR A O 1
ATOM 968 N N . SER A 1 127 ? 12.845 -12.468 -9.133 1.00 84.38 127 SER A N 1
ATOM 969 C CA . SER A 1 127 ? 12.500 -12.590 -10.550 1.00 84.38 127 SER A CA 1
ATOM 970 C C . SER A 1 127 ? 13.704 -12.346 -11.461 1.00 84.38 127 SER A C 1
ATOM 972 O O . SER A 1 127 ? 13.876 -13.057 -12.450 1.00 84.38 127 SER A O 1
ATOM 974 N N . LEU A 1 128 ? 14.570 -11.386 -11.110 1.00 82.19 128 LEU A N 1
ATOM 975 C CA . LEU A 1 128 ? 15.827 -11.158 -11.824 1.00 82.19 128 LEU A CA 1
ATOM 976 C C . LEU A 1 128 ? 16.812 -12.323 -11.650 1.00 82.19 128 LEU A C 1
ATOM 978 O O . LEU A 1 128 ? 17.426 -12.749 -12.624 1.00 82.19 128 LEU A O 1
ATOM 982 N N . TRP A 1 129 ? 16.980 -12.821 -10.422 1.00 82.44 129 TRP A N 1
ATOM 983 C CA . TRP A 1 129 ? 17.945 -13.877 -10.102 1.00 82.44 129 TRP A CA 1
ATOM 984 C C . TRP A 1 129 ? 17.592 -15.215 -10.758 1.00 82.44 129 TRP A C 1
ATOM 986 O O . TRP A 1 129 ? 18.470 -15.894 -11.286 1.00 82.44 129 TRP A O 1
ATOM 996 N N . VAL A 1 130 ? 16.309 -15.579 -10.748 1.00 85.12 130 VAL A N 1
ATOM 997 C CA . VAL A 1 130 ? 15.795 -16.807 -11.372 1.00 85.12 130 VAL A CA 1
ATOM 998 C C . VAL A 1 130 ? 15.796 -16.715 -12.905 1.00 85.12 130 VAL A C 1
ATOM 1000 O O . VAL A 1 130 ? 15.939 -17.731 -13.589 1.00 85.12 130 VAL A O 1
ATOM 1003 N N . GLY A 1 131 ? 15.680 -15.499 -13.444 1.00 81.62 131 GLY A N 1
ATOM 1004 C CA . GLY A 1 131 ? 15.645 -15.227 -14.876 1.00 81.62 131 GLY A CA 1
ATOM 1005 C C . GLY A 1 131 ? 14.332 -15.662 -15.548 1.00 81.62 131 GLY A C 1
ATOM 1006 O O . GLY A 1 131 ? 13.536 -16.388 -14.956 1.00 81.62 131 GLY A O 1
ATOM 1007 N N . PRO A 1 132 ? 14.088 -15.262 -16.811 1.00 83.25 132 PRO A N 1
ATOM 1008 C CA . PRO A 1 132 ? 12.775 -15.398 -17.462 1.00 83.25 132 PRO A CA 1
ATOM 1009 C C . PRO A 1 132 ? 12.274 -16.840 -17.631 1.00 83.25 132 PRO A C 1
ATOM 1011 O O . PRO A 1 132 ? 11.088 -17.064 -17.843 1.00 83.25 132 PRO A O 1
ATOM 1014 N N . SER A 1 133 ? 13.180 -17.817 -17.597 1.00 83.12 133 SER A N 1
ATOM 1015 C CA . SER A 1 133 ? 12.873 -19.238 -17.771 1.00 83.12 133 SER A CA 1
ATOM 1016 C C . SER A 1 133 ? 12.556 -19.969 -16.468 1.00 83.12 133 SER A C 1
ATOM 1018 O O . SER A 1 133 ? 12.181 -21.139 -16.517 1.00 83.12 133 SER A O 1
ATOM 1020 N N . GLY A 1 134 ? 12.754 -19.342 -15.307 1.00 79.50 134 GLY A N 1
ATOM 1021 C CA . GLY A 1 134 ? 12.464 -19.981 -14.029 1.00 79.50 134 GLY A CA 1
ATOM 1022 C C . GLY A 1 134 ? 11.119 -19.560 -13.432 1.00 79.50 134 GLY A C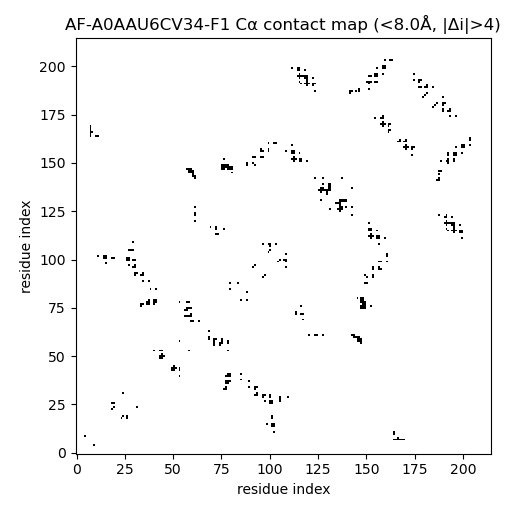 1
ATOM 1023 O O . 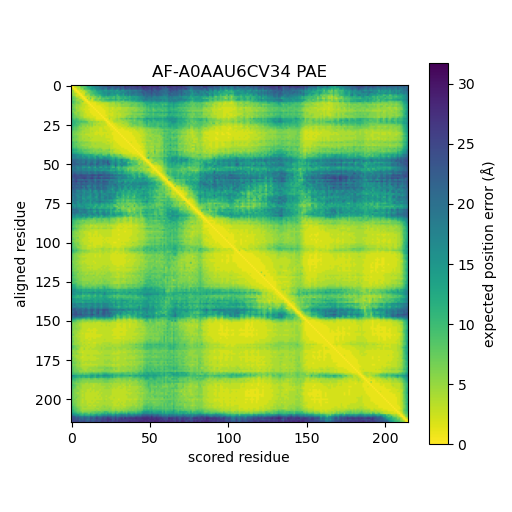GLY A 1 134 ? 10.411 -18.698 -13.950 1.00 79.50 134 GLY A O 1
ATOM 1024 N N . PHE A 1 135 ? 10.730 -20.229 -12.348 1.00 81.25 135 PHE A N 1
ATOM 1025 C CA . PHE A 1 135 ? 9.415 -20.062 -11.730 1.00 81.25 135 PHE A CA 1
ATOM 1026 C C . PHE A 1 135 ? 9.192 -18.618 -11.248 1.00 81.25 135 PHE A C 1
ATOM 1028 O O . PHE A 1 135 ? 9.979 -18.111 -10.456 1.00 81.25 135 PHE A O 1
ATOM 1035 N N . LEU A 1 136 ? 8.123 -17.969 -11.733 1.00 80.94 136 LEU A N 1
ATOM 1036 C CA . LEU A 1 136 ? 7.816 -16.540 -11.521 1.00 80.94 136 LEU A CA 1
ATOM 1037 C C . LEU A 1 136 ? 8.914 -15.567 -11.993 1.00 80.94 136 LEU A C 1
ATOM 1039 O O . LEU A 1 136 ? 8.912 -14.401 -11.611 1.00 80.94 136 LEU A O 1
ATOM 1043 N N . GLY A 1 137 ? 9.836 -16.025 -12.840 1.00 78.88 137 GLY A N 1
ATOM 1044 C CA . GLY A 1 137 ? 10.827 -15.174 -13.475 1.00 78.88 137 GLY A CA 1
ATOM 1045 C C . GLY A 1 137 ? 10.185 -14.213 -14.470 1.00 78.88 137 GLY A C 1
ATOM 1046 O O . GLY A 1 137 ? 9.359 -14.611 -15.291 1.00 78.88 137 GLY A O 1
ATOM 1047 N N . LEU A 1 138 ? 10.576 -12.940 -14.412 1.00 80.19 138 LEU A N 1
ATOM 1048 C CA . LEU A 1 138 ? 10.073 -11.913 -15.322 1.00 80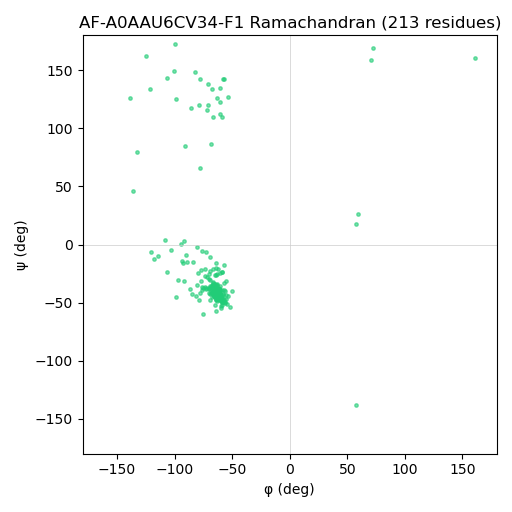.19 138 LEU A CA 1
ATOM 1049 C C . LEU A 1 138 ? 11.078 -11.629 -16.445 1.00 80.19 138 LEU A C 1
ATOM 1051 O O . LEU A 1 138 ? 12.292 -11.719 -16.235 1.00 80.19 138 LEU A O 1
ATOM 1055 N N . PRO A 1 139 ? 10.605 -11.248 -17.645 1.00 78.69 139 PRO A N 1
ATOM 1056 C CA . PRO A 1 139 ? 11.477 -10.744 -18.694 1.00 78.69 139 PRO A CA 1
ATOM 1057 C C . PRO A 1 139 ? 12.285 -9.527 -18.222 1.00 78.69 139 PRO A C 1
ATOM 1059 O O . PRO A 1 139 ? 11.767 -8.641 -17.546 1.00 78.69 139 PRO A O 1
ATOM 1062 N N . VAL A 1 140 ? 13.547 -9.432 -18.649 1.00 71.00 140 VAL A N 1
ATOM 1063 C CA . VAL A 1 140 ? 14.465 -8.349 -18.235 1.00 71.00 140 VAL A CA 1
ATOM 1064 C C . VAL A 1 140 ? 13.914 -6.954 -18.562 1.00 71.00 140 VAL A C 1
ATOM 1066 O O . VAL A 1 140 ? 14.105 -6.020 -17.789 1.00 71.00 140 VAL A O 1
ATOM 1069 N N . HIS A 1 141 ? 13.167 -6.809 -19.662 1.00 68.12 141 HIS A N 1
ATOM 1070 C CA . HIS A 1 141 ? 12.552 -5.532 -20.041 1.00 68.12 141 HIS A CA 1
ATOM 1071 C C . HIS A 1 141 ? 11.486 -5.051 -19.041 1.00 68.12 141 HIS A C 1
ATOM 1073 O O . HIS A 1 141 ? 11.281 -3.849 -18.905 1.00 68.12 141 HIS A O 1
ATOM 1079 N N . THR A 1 142 ? 10.847 -5.965 -18.305 1.00 64.38 142 THR A N 1
ATOM 1080 C CA . THR A 1 142 ? 9.879 -5.651 -17.243 1.00 64.38 142 THR A CA 1
ATOM 1081 C C . THR A 1 142 ? 10.581 -5.200 -15.955 1.00 64.38 142 THR A C 1
ATOM 1083 O O . THR A 1 142 ? 9.988 -4.488 -15.156 1.00 64.38 142 THR A O 1
ATOM 1086 N N . LEU A 1 143 ? 11.861 -5.551 -15.775 1.00 62.97 143 LEU A N 1
ATOM 1087 C CA . LEU A 1 143 ? 12.661 -5.315 -14.562 1.00 62.97 143 LEU A CA 1
ATOM 1088 C C . LEU A 1 143 ? 13.510 -4.027 -14.602 1.00 62.97 143 LEU A C 1
ATOM 1090 O O . LEU A 1 143 ? 14.274 -3.757 -13.677 1.00 62.97 143 LEU A O 1
ATOM 1094 N N . HIS A 1 144 ? 13.443 -3.247 -15.685 1.00 58.38 144 HIS A N 1
ATOM 1095 C CA . HIS A 1 144 ? 14.197 -1.989 -15.851 1.00 58.38 144 HIS A CA 1
ATOM 1096 C C . HIS A 1 144 ? 13.326 -0.732 -15.769 1.00 58.38 144 HIS A C 1
ATOM 1098 O O . HIS A 1 144 ? 13.823 0.382 -15.946 1.00 58.38 144 HIS A O 1
ATOM 1104 N N . VAL A 1 145 ? 12.035 -0.898 -15.487 1.00 60.78 145 VAL A N 1
ATOM 1105 C CA . VAL A 1 145 ? 11.129 0.220 -15.233 1.00 60.78 145 VAL A CA 1
ATOM 1106 C C . VAL A 1 145 ? 11.370 0.730 -13.814 1.00 60.78 145 VAL A C 1
ATOM 1108 O O . VAL A 1 145 ? 11.653 -0.045 -12.904 1.00 60.78 145 VAL A O 1
ATOM 1111 N N . ARG A 1 146 ? 11.301 2.051 -13.642 1.00 57.28 146 ARG A N 1
ATOM 1112 C CA . ARG A 1 146 ? 11.387 2.706 -12.338 1.00 57.28 146 ARG A CA 1
ATOM 1113 C C . ARG A 1 146 ? 10.259 2.193 -11.441 1.00 57.28 146 ARG A C 1
ATOM 1115 O O . ARG A 1 146 ? 9.105 2.537 -11.668 1.00 57.28 146 ARG A O 1
ATOM 1122 N N . ASP A 1 147 ? 10.619 1.419 -10.427 1.00 60.69 147 ASP A N 1
ATOM 1123 C CA . ASP A 1 147 ? 9.701 0.929 -9.403 1.00 60.69 147 ASP A CA 1
ATOM 1124 C C . ASP A 1 147 ? 9.679 1.921 -8.230 1.00 60.69 147 ASP A C 1
ATOM 1126 O O . ASP A 1 147 ? 10.475 1.855 -7.289 1.00 60.69 147 ASP A O 1
ATOM 1130 N N . THR A 1 148 ? 8.845 2.956 -8.345 1.00 62.94 148 THR A N 1
ATOM 1131 C CA . THR A 1 148 ? 8.678 3.938 -7.270 1.00 62.94 148 THR A CA 1
ATOM 1132 C C . THR A 1 148 ? 7.226 4.323 -7.107 1.00 62.94 148 THR A C 1
ATOM 1134 O O . THR A 1 148 ? 6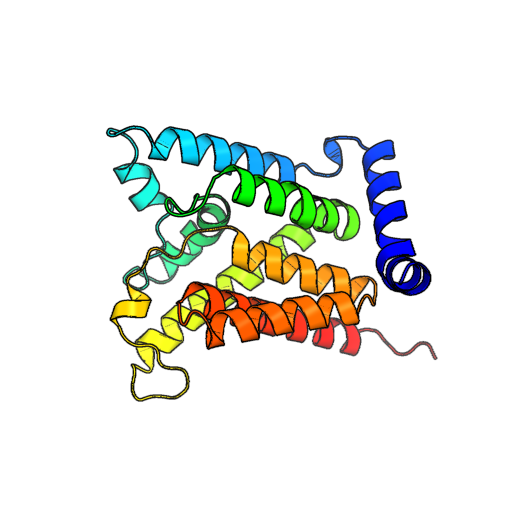.606 4.812 -8.049 1.00 62.94 148 THR A O 1
ATOM 1137 N N . GLY A 1 149 ? 6.719 4.196 -5.887 1.00 67.06 149 GLY A N 1
ATOM 1138 C CA . GLY A 1 149 ? 5.426 4.734 -5.513 1.00 67.06 149 GLY A CA 1
ATOM 1139 C C . GLY A 1 149 ? 4.862 4.089 -4.245 1.00 67.06 149 GLY A C 1
ATOM 1140 O O . GLY A 1 149 ? 5.245 2.987 -3.858 1.00 67.06 149 GLY A O 1
ATOM 1141 N N . PRO A 1 150 ? 3.907 4.753 -3.581 1.00 81.31 150 PRO A N 1
ATOM 1142 C CA . PRO A 1 150 ? 3.219 4.220 -2.409 1.00 81.31 150 PRO A CA 1
ATOM 1143 C C . PRO A 1 150 ? 2.221 3.099 -2.729 1.00 81.31 150 PRO A C 1
ATOM 1145 O O . PRO A 1 150 ? 1.647 2.557 -1.790 1.00 81.31 150 PRO A O 1
ATOM 1148 N N . SER A 1 151 ? 1.939 2.768 -3.995 1.00 86.81 151 SER A N 1
ATOM 1149 C CA . SER A 1 151 ? 0.799 1.916 -4.382 1.00 86.81 151 SER A CA 1
ATOM 1150 C C . SER A 1 151 ? 0.835 0.530 -3.733 1.00 86.81 151 SER A C 1
ATOM 1152 O O . SER A 1 151 ? -0.156 0.123 -3.131 1.00 86.81 151 SER A O 1
ATOM 1154 N N . ALA A 1 152 ? 1.986 -0.149 -3.734 1.00 87.69 152 ALA A N 1
ATOM 1155 C CA . ALA A 1 152 ? 2.145 -1.438 -3.055 1.00 87.69 152 ALA A CA 1
ATOM 1156 C C . ALA A 1 152 ? 1.827 -1.339 -1.553 1.00 87.69 152 ALA A C 1
ATOM 1158 O O . ALA A 1 152 ? 1.104 -2.171 -1.001 1.00 87.69 152 ALA A O 1
ATOM 1159 N N . ALA A 1 153 ? 2.305 -0.278 -0.897 1.00 90.50 153 ALA A N 1
ATOM 1160 C CA . ALA A 1 153 ? 2.020 -0.018 0.510 1.00 90.50 153 ALA A CA 1
ATOM 1161 C C . ALA A 1 153 ? 0.548 0.341 0.753 1.00 90.50 153 ALA A C 1
ATOM 1163 O O . ALA A 1 153 ? -0.035 -0.116 1.732 1.00 90.50 153 ALA A O 1
ATOM 1164 N N . VAL A 1 154 ? -0.074 1.119 -0.133 1.00 92.06 154 VAL A N 1
ATOM 1165 C CA . VAL A 1 154 ? -1.504 1.453 -0.092 1.00 92.06 154 VAL A CA 1
ATOM 1166 C C . VAL A 1 154 ? -2.340 0.179 -0.176 1.00 92.06 154 VAL A C 1
ATOM 1168 O O . VAL A 1 154 ? -3.171 -0.065 0.697 1.00 92.06 154 VAL A O 1
ATOM 1171 N N . VAL A 1 155 ? -2.102 -0.660 -1.184 1.00 93.88 155 VAL A N 1
ATOM 1172 C CA . VAL A 1 155 ? -2.819 -1.926 -1.387 1.00 93.88 155 VAL A CA 1
ATOM 1173 C C . VAL A 1 155 ? -2.683 -2.814 -0.149 1.00 93.88 155 VAL A C 1
ATOM 1175 O O . VAL A 1 155 ? -3.682 -3.281 0.404 1.00 93.88 155 VAL A O 1
ATOM 1178 N N . ALA A 1 156 ? -1.457 -2.979 0.342 1.00 93.81 156 ALA A N 1
ATOM 1179 C CA . ALA A 1 156 ? -1.151 -3.760 1.531 1.00 93.81 156 ALA A CA 1
ATOM 1180 C C . ALA A 1 156 ? -1.834 -3.229 2.803 1.00 93.81 156 ALA A C 1
ATOM 1182 O O . ALA A 1 156 ? -2.429 -4.006 3.552 1.00 93.81 156 ALA A O 1
ATOM 1183 N N . LEU A 1 157 ? -1.807 -1.915 3.042 1.00 95.06 157 LEU A N 1
ATOM 1184 C CA . LEU A 1 157 ? -2.497 -1.286 4.170 1.00 95.06 157 LEU A CA 1
ATOM 1185 C C . LEU A 1 157 ? -4.013 -1.449 4.073 1.00 95.06 157 LEU A C 1
ATOM 1187 O O . LEU A 1 157 ? -4.662 -1.700 5.092 1.00 95.06 157 LEU A O 1
ATOM 1191 N N . GLY A 1 158 ? -4.571 -1.356 2.863 1.00 94.12 158 GLY A N 1
ATOM 1192 C CA . GLY A 1 158 ? -5.981 -1.616 2.595 1.00 94.12 158 GLY A CA 1
ATOM 1193 C C . GLY A 1 158 ? -6.368 -3.039 2.991 1.00 94.12 158 GLY A C 1
ATOM 1194 O O . GLY A 1 158 ? -7.287 -3.225 3.789 1.00 94.12 158 GLY A O 1
ATOM 1195 N N . VAL A 1 159 ? -5.614 -4.037 2.515 1.00 95.88 159 VAL A N 1
ATOM 1196 C CA . VAL A 1 159 ? -5.834 -5.453 2.854 1.00 95.88 159 VAL A CA 1
ATOM 1197 C C . VAL A 1 159 ? -5.659 -5.706 4.351 1.00 95.88 159 VAL A C 1
ATOM 1199 O O . VAL A 1 159 ? -6.525 -6.329 4.963 1.00 95.88 159 VAL A O 1
ATOM 1202 N N . TYR A 1 160 ? -4.590 -5.197 4.973 1.00 95.94 160 TYR A N 1
ATOM 1203 C CA . TYR A 1 160 ? -4.341 -5.396 6.404 1.00 95.94 160 TYR A CA 1
ATOM 1204 C C . TYR A 1 160 ? -5.459 -4.796 7.262 1.00 95.94 160 TYR A C 1
ATOM 1206 O O . TYR A 1 160 ? -5.990 -5.452 8.161 1.00 95.94 160 TYR A O 1
ATOM 1214 N N . THR A 1 161 ? -5.866 -3.561 6.958 1.00 93.94 161 THR A N 1
ATOM 1215 C CA . THR A 1 161 ? -6.951 -2.880 7.675 1.00 93.94 161 THR A CA 1
ATOM 1216 C C . THR A 1 161 ? -8.271 -3.623 7.498 1.00 93.94 161 THR A C 1
ATOM 1218 O O . THR A 1 161 ? -8.971 -3.878 8.479 1.00 93.94 161 THR A O 1
ATOM 1221 N N . ALA A 1 162 ? -8.584 -4.045 6.272 1.00 93.06 162 ALA A N 1
ATOM 1222 C CA . ALA A 1 162 ? -9.783 -4.820 5.982 1.00 93.06 162 ALA A CA 1
ATOM 1223 C C . ALA A 1 162 ? -9.798 -6.145 6.765 1.00 93.06 162 ALA A C 1
ATOM 1225 O O . ALA A 1 162 ? -10.773 -6.457 7.450 1.00 93.06 162 ALA A O 1
ATOM 1226 N N . CYS A 1 163 ? -8.683 -6.875 6.784 1.00 93.00 163 CYS A N 1
ATOM 1227 C CA . CYS A 1 163 ? -8.521 -8.087 7.582 1.00 93.00 163 CYS A CA 1
ATOM 1228 C C . CYS A 1 163 ? -8.681 -7.848 9.092 1.00 93.00 163 CYS A C 1
ATOM 1230 O O . CYS A 1 163 ? -9.276 -8.679 9.787 1.00 93.00 163 CYS A O 1
ATOM 1232 N N . ARG A 1 164 ? -8.175 -6.722 9.614 1.00 91.75 164 ARG A N 1
ATOM 1233 C CA . ARG A 1 164 ? -8.268 -6.350 11.036 1.00 91.75 164 ARG A CA 1
ATOM 1234 C C . ARG A 1 164 ? -9.700 -6.054 11.476 1.00 91.75 164 ARG A C 1
ATOM 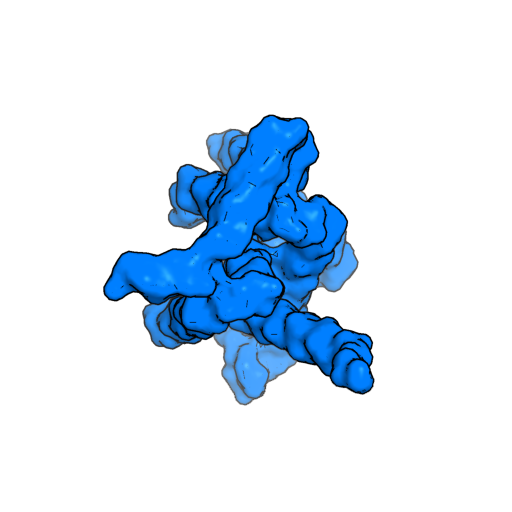1236 O O . ARG A 1 164 ? -10.058 -6.362 12.615 1.00 91.75 164 ARG A O 1
ATOM 1243 N N . TYR A 1 165 ? -10.496 -5.477 10.581 1.00 89.81 165 TYR A N 1
ATOM 1244 C CA . TYR A 1 165 ? -11.917 -5.194 10.787 1.00 89.81 165 TYR A CA 1
ATOM 1245 C C . TYR A 1 165 ? -12.843 -6.316 10.309 1.00 89.81 165 TYR A C 1
ATOM 1247 O O . TYR A 1 165 ? -14.057 -6.187 10.419 1.00 89.81 165 TYR A O 1
ATOM 1255 N N . ARG A 1 166 ? -12.287 -7.440 9.831 1.00 89.62 166 ARG A N 1
ATOM 1256 C CA . ARG A 1 166 ? -13.045 -8.574 9.270 1.00 89.62 166 ARG A CA 1
ATOM 1257 C C . A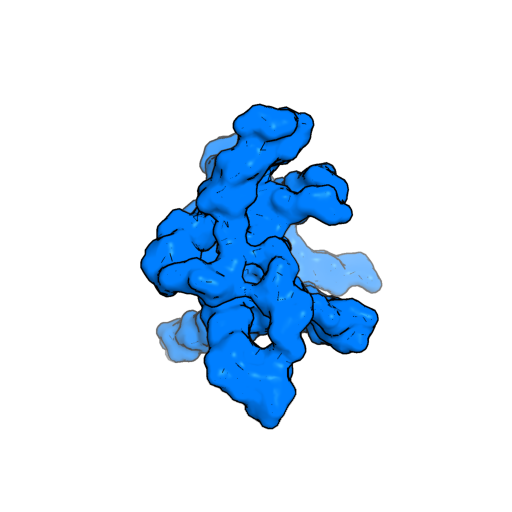RG A 1 166 ? -13.905 -8.181 8.056 1.00 89.62 166 ARG A C 1
ATOM 1259 O O . ARG A 1 166 ? -14.881 -8.863 7.755 1.00 89.62 166 ARG A O 1
ATOM 1266 N N . ALA A 1 167 ? -13.509 -7.129 7.340 1.00 90.25 167 ALA A N 1
ATOM 1267 C CA . ALA A 1 167 ? -14.048 -6.734 6.041 1.00 90.25 167 ALA A CA 1
ATOM 1268 C C . ALA A 1 167 ? -13.453 -7.630 4.938 1.00 90.25 167 ALA A C 1
ATOM 1270 O O . ALA A 1 167 ? -12.627 -7.219 4.120 1.00 90.25 167 ALA A O 1
ATOM 1271 N N . TRP A 1 168 ? -13.802 -8.913 4.988 1.00 89.75 168 TRP A N 1
ATOM 1272 C CA . TRP A 1 168 ? -13.220 -9.961 4.155 1.00 89.75 168 TRP A CA 1
ATOM 1273 C C . TRP A 1 168 ? -13.469 -9.794 2.668 1.00 89.75 168 TRP A C 1
ATOM 1275 O O . TRP A 1 168 ? -12.600 -10.130 1.869 1.00 89.75 168 TRP A O 1
ATOM 1285 N N . TRP A 1 169 ? -14.627 -9.265 2.295 1.00 90.44 169 TRP A N 1
ATOM 1286 C CA . TRP A 1 169 ? -14.964 -9.026 0.902 1.00 90.44 169 TRP A CA 1
ATOM 1287 C C . TRP A 1 169 ? -14.188 -7.849 0.347 1.00 90.44 169 TRP A C 1
ATOM 1289 O O . TRP A 1 169 ? -13.706 -7.925 -0.777 1.00 90.44 169 TRP A O 1
ATOM 1299 N N . THR A 1 170 ? -13.990 -6.806 1.151 1.00 90.94 170 THR A N 1
ATOM 1300 C CA . THR A 1 170 ? -13.074 -5.716 0.809 1.00 90.94 170 THR A CA 1
ATOM 1301 C C . THR A 1 170 ? -11.651 -6.252 0.603 1.00 90.94 170 THR A C 1
ATOM 1303 O O . THR A 1 170 ? -11.046 -5.982 -0.432 1.00 90.94 170 THR A O 1
ATOM 1306 N N . ALA A 1 171 ? -11.129 -7.063 1.533 1.00 91.50 171 ALA A N 1
ATOM 1307 C CA . ALA A 1 171 ? -9.792 -7.651 1.404 1.00 91.50 171 ALA A CA 1
ATOM 1308 C C . ALA A 1 171 ? -9.662 -8.543 0.153 1.00 91.50 171 ALA A C 1
ATOM 1310 O O . ALA A 1 171 ? -8.709 -8.402 -0.614 1.00 91.50 171 ALA A O 1
ATOM 1311 N N . ALA A 1 172 ? -10.639 -9.425 -0.080 1.00 92.50 172 ALA A N 1
ATOM 1312 C CA . ALA A 1 172 ? -10.676 -10.306 -1.243 1.00 92.50 172 ALA A CA 1
ATOM 1313 C C . ALA A 1 172 ? -10.827 -9.525 -2.555 1.00 92.50 172 ALA A C 1
ATOM 1315 O O . ALA A 1 172 ? -10.169 -9.855 -3.535 1.00 92.50 172 ALA A O 1
ATOM 1316 N N . GLY A 1 173 ? -11.647 -8.474 -2.571 1.00 94.44 173 GLY A N 1
ATOM 1317 C CA . GLY A 1 173 ? -11.847 -7.613 -3.733 1.00 94.44 173 GLY A CA 1
ATOM 1318 C C . GLY A 1 173 ? -10.577 -6.865 -4.125 1.00 94.44 173 GLY A C 1
ATOM 1319 O O . GLY A 1 173 ? -10.236 -6.833 -5.304 1.00 94.44 173 GLY A O 1
ATOM 1320 N N . VAL A 1 174 ? -9.834 -6.331 -3.150 1.00 93.50 174 VAL A N 1
ATOM 1321 C CA . VAL A 1 174 ? -8.530 -5.697 -3.405 1.00 93.50 174 VAL A CA 1
ATOM 1322 C C . VAL A 1 174 ? -7.527 -6.722 -3.934 1.00 93.50 174 VAL A C 1
ATOM 1324 O O . VAL A 1 174 ? -6.905 -6.476 -4.962 1.00 93.50 174 VAL A O 1
ATOM 1327 N N . ALA A 1 175 ? -7.405 -7.891 -3.298 1.00 92.38 175 ALA A N 1
ATOM 1328 C CA . ALA A 1 175 ? -6.505 -8.944 -3.772 1.00 92.38 175 ALA A CA 1
ATOM 1329 C C . ALA A 1 175 ? -6.859 -9.410 -5.197 1.00 92.38 175 ALA A C 1
ATOM 1331 O O . ALA A 1 175 ? -5.979 -9.525 -6.046 1.00 92.38 175 ALA A O 1
ATOM 1332 N N . ALA A 1 176 ? -8.147 -9.614 -5.483 1.00 93.75 176 ALA A N 1
ATOM 1333 C CA . ALA A 1 176 ? -8.629 -9.978 -6.810 1.00 93.75 176 ALA A CA 1
ATOM 1334 C C . ALA A 1 176 ? -8.338 -8.883 -7.845 1.00 93.75 176 ALA A C 1
ATOM 1336 O O . ALA A 1 176 ? -7.926 -9.203 -8.955 1.00 93.75 176 ALA A O 1
ATOM 1337 N N . ALA A 1 177 ? -8.489 -7.605 -7.485 1.00 91.88 177 ALA A N 1
ATOM 1338 C CA . ALA A 1 177 ? -8.138 -6.495 -8.365 1.00 91.88 177 ALA A CA 1
ATOM 1339 C C . ALA A 1 177 ? -6.647 -6.507 -8.738 1.00 91.88 177 ALA A C 1
ATOM 1341 O O . ALA A 1 177 ? -6.325 -6.284 -9.900 1.00 91.88 177 ALA A O 1
ATOM 1342 N N . MET A 1 178 ? -5.752 -6.837 -7.800 1.00 93.00 178 MET A N 1
ATOM 1343 C CA . MET A 1 178 ? -4.314 -6.959 -8.091 1.00 93.00 178 MET A CA 1
ATOM 1344 C C . MET A 1 178 ? -4.001 -8.170 -8.980 1.00 93.00 178 MET A C 1
ATOM 1346 O O . MET A 1 178 ? -3.141 -8.096 -9.852 1.00 93.00 178 MET A O 1
ATOM 1350 N N . VAL A 1 179 ? -4.726 -9.283 -8.817 1.00 91.88 179 VAL A N 1
ATOM 1351 C CA . VAL A 1 179 ? -4.616 -10.427 -9.741 1.00 91.88 179 VAL A CA 1
ATOM 1352 C C . VAL A 1 179 ? -5.052 -10.016 -11.148 1.00 91.88 179 VAL A C 1
ATOM 1354 O O . VAL A 1 179 ? -4.358 -10.311 -12.116 1.00 91.88 179 VAL A O 1
ATOM 1357 N N . VAL A 1 180 ? -6.178 -9.311 -11.271 1.00 91.62 180 VAL A N 1
ATOM 1358 C CA . VAL A 1 180 ? -6.664 -8.798 -12.560 1.00 91.62 180 VAL A CA 1
ATOM 1359 C C . VAL A 1 180 ? -5.664 -7.821 -13.175 1.00 91.62 180 VAL A C 1
ATOM 1361 O O . VAL A 1 180 ? -5.410 -7.913 -14.371 1.00 91.62 180 VAL A O 1
ATOM 1364 N N . GLU A 1 181 ? -5.063 -6.934 -12.380 1.00 87.56 181 GLU A N 1
ATOM 1365 C CA . GLU A 1 181 ? -4.008 -6.024 -12.837 1.00 87.56 181 GLU A CA 1
ATOM 1366 C C . GLU A 1 181 ? -2.859 -6.801 -13.485 1.00 87.56 181 GLU A C 1
ATOM 1368 O O . GLU A 1 181 ? -2.530 -6.531 -14.634 1.00 87.56 181 GLU A O 1
ATOM 1373 N N . VAL A 1 182 ? -2.331 -7.830 -12.818 1.00 86.88 182 VAL A N 1
ATOM 1374 C CA . VAL A 1 182 ? -1.246 -8.663 -13.364 1.00 86.88 182 VAL A CA 1
ATOM 1375 C C . VAL A 1 182 ? -1.646 -9.399 -14.645 1.00 86.88 182 VAL A C 1
ATOM 1377 O O . VAL A 1 182 ? -0.835 -9.523 -15.563 1.00 86.88 182 VAL A O 1
ATOM 1380 N N . LEU A 1 183 ? -2.885 -9.888 -14.728 1.00 87.31 183 LEU A N 1
ATOM 1381 C CA . LEU A 1 183 ? -3.369 -10.636 -15.892 1.00 87.31 183 LEU A CA 1
ATOM 1382 C C . LEU A 1 183 ? -3.661 -9.736 -17.102 1.00 87.31 183 LEU A C 1
ATOM 1384 O O . LEU A 1 183 ? -3.434 -10.147 -18.238 1.00 87.31 183 LEU A O 1
ATOM 1388 N N . CYS A 1 184 ? -4.187 -8.532 -16.875 1.00 87.31 184 CYS A N 1
ATOM 1389 C CA . CYS A 1 184 ? -4.586 -7.608 -17.938 1.00 87.31 184 CYS A CA 1
ATOM 1390 C C . CYS A 1 184 ? -3.466 -6.643 -18.339 1.00 87.31 184 CYS A C 1
ATOM 1392 O O . CYS A 1 184 ? -3.401 -6.222 -19.493 1.00 87.31 184 CYS A O 1
ATOM 1394 N N . VAL A 1 185 ? -2.601 -6.282 -17.393 1.00 81.50 185 VAL A N 1
ATOM 1395 C CA . VAL A 1 185 ? -1.495 -5.339 -17.559 1.00 81.50 185 VAL A CA 1
ATOM 1396 C C . VAL A 1 185 ? -0.247 -5.973 -16.938 1.00 81.50 185 VAL A C 1
ATOM 1398 O O . VAL A 1 185 ? 0.111 -5.648 -15.808 1.00 81.50 185 VAL A O 1
ATOM 1401 N N . PRO A 1 186 ? 0.424 -6.898 -17.650 1.00 74.31 186 PRO A N 1
ATOM 1402 C CA . PRO A 1 186 ? 1.597 -7.592 -17.130 1.00 74.31 186 PRO A CA 1
ATOM 1403 C C . PRO A 1 186 ? 2.771 -6.613 -16.987 1.00 74.31 186 PRO A C 1
ATOM 1405 O O . PRO A 1 186 ? 3.592 -6.440 -17.888 1.00 74.31 186 PRO A O 1
ATOM 1408 N N . ASN A 1 187 ? 2.822 -5.944 -15.840 1.00 78.50 187 ASN A N 1
ATOM 1409 C CA . ASN A 1 187 ? 3.828 -4.974 -15.440 1.00 78.50 187 ASN A CA 1
ATOM 1410 C C . ASN A 1 187 ? 4.438 -5.398 -14.096 1.00 78.50 187 ASN A C 1
ATOM 1412 O O . ASN A 1 187 ? 3.876 -6.226 -13.384 1.00 78.50 187 ASN A O 1
ATOM 1416 N N . LEU A 1 188 ? 5.600 -4.842 -13.755 1.00 80.81 188 LEU A N 1
ATOM 1417 C CA . LEU A 1 188 ? 6.286 -5.164 -12.503 1.00 80.81 188 LEU A CA 1
ATOM 1418 C C . LEU A 1 188 ? 5.461 -4.759 -11.268 1.00 80.81 188 LEU A C 1
ATOM 1420 O O . LEU A 1 188 ? 5.328 -5.555 -10.338 1.00 80.81 188 LEU A O 1
ATOM 1424 N N . ALA A 1 189 ? 4.824 -3.586 -11.328 1.00 81.81 189 ALA A N 1
ATOM 1425 C CA . ALA A 1 189 ? 4.044 -3.013 -10.233 1.00 81.81 189 ALA A CA 1
ATOM 1426 C C . ALA A 1 189 ? 2.938 -3.955 -9.724 1.00 81.81 189 ALA A C 1
ATOM 1428 O O . ALA A 1 189 ? 2.794 -4.152 -8.521 1.00 81.81 189 ALA A O 1
ATOM 1429 N N . GLY A 1 190 ? 2.192 -4.607 -10.620 1.00 84.31 190 GLY A N 1
ATOM 1430 C CA . GLY A 1 190 ? 1.140 -5.552 -10.252 1.00 84.31 190 GLY A CA 1
ATOM 1431 C C . GLY A 1 190 ? 1.686 -6.777 -9.512 1.00 84.31 190 GLY A C 1
ATOM 1432 O O . GLY A 1 190 ? 1.079 -7.247 -8.546 1.00 84.31 190 GLY A O 1
ATOM 1433 N N . TYR A 1 191 ? 2.858 -7.285 -9.907 1.00 87.50 191 TYR A N 1
ATOM 1434 C CA . TYR A 1 191 ? 3.497 -8.384 -9.181 1.00 87.50 191 TYR A CA 1
ATOM 1435 C C . TYR A 1 191 ? 4.001 -7.944 -7.805 1.00 87.50 191 TYR A C 1
ATOM 1437 O O . TYR A 1 191 ? 3.882 -8.696 -6.838 1.00 87.50 191 TYR A O 1
ATOM 1445 N N . GLU A 1 192 ? 4.512 -6.721 -7.685 1.00 88.12 192 GLU A N 1
ATOM 1446 C CA . GLU A 1 192 ? 4.933 -6.147 -6.406 1.00 88.12 192 GLU A CA 1
ATOM 1447 C C . GLU A 1 192 ? 3.742 -5.902 -5.479 1.00 88.12 192 GLU A C 1
ATOM 1449 O O . GLU A 1 192 ? 3.818 -6.200 -4.283 1.00 88.12 192 GLU A O 1
ATOM 1454 N N . HIS A 1 193 ? 2.606 -5.461 -6.028 1.00 92.50 193 HIS A N 1
ATOM 1455 C CA . HIS A 1 193 ? 1.341 -5.388 -5.306 1.00 92.50 193 HIS A CA 1
ATOM 1456 C C . HIS A 1 193 ? 0.941 -6.771 -4.773 1.00 92.50 193 HIS A C 1
ATOM 1458 O O . HIS A 1 193 ? 0.645 -6.903 -3.584 1.00 92.50 193 HIS A O 1
ATOM 1464 N N . LEU A 1 194 ? 0.976 -7.819 -5.607 1.00 91.88 194 LEU A N 1
ATOM 1465 C CA . LEU A 1 194 ? 0.665 -9.188 -5.177 1.00 91.88 194 LEU A CA 1
ATOM 1466 C C . LEU A 1 194 ? 1.645 -9.720 -4.126 1.00 91.88 194 LEU A C 1
ATOM 1468 O O . LEU A 1 194 ? 1.209 -10.351 -3.160 1.00 91.88 194 LEU A O 1
ATOM 1472 N N . ALA A 1 195 ? 2.942 -9.444 -4.267 1.00 92.00 195 ALA A N 1
ATOM 1473 C CA . ALA A 1 195 ? 3.950 -9.809 -3.276 1.00 92.00 195 ALA A CA 1
ATOM 1474 C C . ALA A 1 195 ? 3.669 -9.129 -1.925 1.00 92.00 195 ALA A C 1
ATOM 1476 O O . ALA A 1 195 ? 3.678 -9.788 -0.881 1.00 92.00 195 ALA A O 1
ATOM 1477 N N . GLY A 1 196 ? 3.329 -7.836 -1.946 1.00 92.56 196 GLY A N 1
ATOM 1478 C CA . GLY A 1 196 ? 2.892 -7.089 -0.770 1.00 92.56 196 GLY A CA 1
ATOM 1479 C C . GLY A 1 196 ? 1.630 -7.680 -0.135 1.00 92.56 196 GLY A C 1
ATOM 1480 O O . GLY A 1 196 ? 1.601 -7.924 1.072 1.00 92.56 196 GLY A O 1
ATOM 1481 N N . VAL A 1 197 ? 0.605 -7.989 -0.935 1.00 94.75 197 VAL A N 1
ATOM 1482 C CA . VAL A 1 197 ? -0.631 -8.638 -0.462 1.00 94.75 197 VAL A CA 1
ATOM 1483 C C . VAL A 1 197 ? -0.327 -9.983 0.199 1.00 94.75 197 VAL A C 1
ATOM 1485 O O . VAL A 1 197 ? -0.807 -10.238 1.304 1.00 94.75 197 VAL A O 1
ATOM 1488 N N . ALA A 1 198 ? 0.501 -10.828 -0.418 1.00 95.31 198 ALA A N 1
ATOM 1489 C CA . ALA A 1 198 ? 0.883 -12.124 0.137 1.00 95.31 198 ALA A CA 1
ATOM 1490 C C . ALA A 1 198 ? 1.624 -11.985 1.480 1.00 95.31 198 ALA A C 1
ATOM 1492 O O . ALA A 1 198 ? 1.297 -12.680 2.448 1.00 95.31 198 ALA A O 1
ATOM 1493 N N . ALA A 1 199 ? 2.573 -11.050 1.581 1.00 95.06 199 ALA A N 1
ATOM 1494 C CA . ALA A 1 199 ? 3.291 -10.763 2.823 1.00 95.06 199 ALA A CA 1
ATOM 1495 C C . ALA A 1 199 ? 2.350 -10.289 3.947 1.00 95.06 199 ALA A C 1
ATOM 1497 O O . ALA A 1 199 ? 2.487 -10.679 5.107 1.00 95.06 199 ALA A O 1
ATOM 1498 N N . ILE A 1 200 ? 1.340 -9.488 3.616 1.00 95.75 200 ILE A N 1
ATOM 1499 C CA . ILE A 1 200 ? 0.381 -8.994 4.605 1.00 95.75 200 ILE A CA 1
ATOM 1500 C C . ILE A 1 200 ? -0.636 -10.056 5.018 1.00 95.75 200 ILE A C 1
ATOM 1502 O O . ILE A 1 200 ? -0.985 -10.144 6.199 1.00 95.75 200 ILE A O 1
ATOM 1506 N N . LEU A 1 201 ? -1.113 -10.881 4.088 1.00 95.38 201 LEU A N 1
ATOM 1507 C CA . LEU A 1 201 ? -2.010 -11.987 4.417 1.00 95.38 201 LEU A CA 1
ATOM 1508 C C . LEU A 1 201 ? -1.311 -13.015 5.312 1.00 95.38 201 LEU A C 1
ATOM 1510 O O . LEU A 1 201 ? -1.905 -13.469 6.290 1.00 95.38 201 LEU A O 1
ATOM 1514 N N . THR A 1 202 ? -0.040 -13.324 5.042 1.00 95.81 202 THR A N 1
ATOM 1515 C CA . THR A 1 202 ? 0.765 -14.213 5.896 1.00 95.81 202 THR A CA 1
ATOM 1516 C C . THR A 1 202 ? 1.003 -13.615 7.281 1.00 95.81 202 THR A C 1
ATOM 1518 O O . THR A 1 202 ? 0.785 -14.311 8.273 1.00 95.81 202 THR A O 1
ATOM 1521 N N . LEU A 1 203 ? 1.348 -12.324 7.380 1.00 95.19 203 LEU A N 1
ATOM 1522 C CA . LEU A 1 203 ? 1.445 -11.619 8.664 1.00 95.19 203 LEU A CA 1
ATOM 1523 C C . LEU A 1 203 ? 0.128 -11.702 9.446 1.00 95.19 203 LEU A C 1
ATOM 1525 O O . LEU A 1 203 ? 0.117 -12.083 10.614 1.00 95.19 203 LEU A O 1
ATOM 1529 N N . THR A 1 204 ? -0.988 -11.388 8.792 1.00 93.56 204 THR A N 1
ATOM 1530 C CA . THR A 1 204 ? -2.324 -11.418 9.401 1.00 93.56 204 THR A CA 1
ATOM 1531 C C . THR A 1 204 ? -2.678 -12.820 9.904 1.00 93.56 204 THR A C 1
ATOM 1533 O O . THR A 1 204 ? -3.215 -12.972 11.001 1.00 93.56 204 THR A O 1
ATOM 1536 N N . ALA A 1 205 ? -2.390 -13.856 9.113 1.00 93.06 205 ALA A N 1
ATOM 1537 C CA . ALA A 1 205 ? -2.616 -15.243 9.503 1.00 93.06 205 ALA A CA 1
ATOM 1538 C C . ALA A 1 205 ? -1.747 -15.632 10.709 1.00 93.06 205 ALA A C 1
ATOM 1540 O O . ALA A 1 205 ? -2.254 -16.211 11.667 1.00 93.06 205 ALA A O 1
ATOM 1541 N N . ALA A 1 206 ? -0.467 -15.250 10.709 1.00 93.62 206 ALA A N 1
ATOM 1542 C CA . ALA A 1 206 ? 0.449 -15.512 11.814 1.00 93.62 206 ALA A CA 1
ATOM 1543 C C . ALA A 1 206 ? 0.018 -14.815 13.115 1.00 93.62 206 ALA A C 1
ATOM 1545 O O . ALA A 1 206 ? 0.107 -15.413 14.186 1.00 93.62 206 ALA A O 1
ATOM 1546 N N . GLU A 1 207 ? -0.472 -13.573 13.038 1.00 92.62 207 GLU A N 1
ATOM 1547 C CA . GLU A 1 207 ? -1.020 -12.845 14.190 1.00 92.62 207 GLU A CA 1
ATOM 1548 C C . GLU A 1 207 ? -2.227 -13.574 14.788 1.00 92.62 207 GLU A C 1
ATOM 1550 O O . GLU A 1 207 ? -2.287 -13.754 16.000 1.00 92.62 207 GLU A O 1
ATOM 1555 N N . ARG A 1 208 ? -3.133 -14.083 13.946 1.00 88.75 208 ARG A N 1
ATOM 1556 C CA . ARG A 1 208 ? -4.309 -14.853 14.387 1.00 88.75 208 ARG A CA 1
ATOM 1557 C C . ARG A 1 208 ? -3.953 -16.187 15.019 1.00 88.75 208 ARG A C 1
ATOM 1559 O O . ARG A 1 208 ? -4.570 -16.566 16.003 1.00 88.75 208 ARG A O 1
ATOM 1566 N N . CYS A 1 209 ? -2.952 -16.884 14.487 1.00 89.81 209 CYS A N 1
ATOM 1567 C CA . CYS A 1 209 ? -2.465 -18.128 15.083 1.00 89.81 209 CYS A CA 1
ATOM 1568 C C . CYS A 1 209 ? -1.800 -17.910 16.452 1.00 89.81 209 CYS A C 1
ATOM 1570 O O . CYS A 1 209 ? -1.675 -18.857 17.223 1.00 89.81 209 CYS A O 1
ATOM 1572 N N . ARG A 1 210 ? -1.343 -16.685 16.748 1.00 86.94 210 ARG A N 1
ATOM 1573 C CA . ARG A 1 210 ? -0.740 -16.319 18.038 1.00 86.94 210 ARG A CA 1
ATOM 1574 C C . ARG A 1 210 ? -1.755 -15.842 19.071 1.00 86.94 210 ARG A C 1
ATOM 1576 O O . ARG A 1 210 ? -1.395 -15.766 20.243 1.00 86.94 210 ARG A O 1
ATOM 1583 N N . GLU A 1 211 ? -2.979 -15.504 18.672 1.00 79.31 211 GLU A N 1
ATOM 1584 C CA . GLU A 1 211 ? -4.036 -15.174 19.625 1.00 79.31 211 GLU A CA 1
ATOM 1585 C C . GLU A 1 211 ? -4.485 -16.471 20.326 1.00 79.31 211 GLU A C 1
ATOM 1587 O O . GLU A 1 211 ? -4.981 -17.381 19.657 1.00 79.31 211 GLU A O 1
ATOM 1592 N N . PRO A 1 212 ? -4.286 -16.611 21.652 1.00 56.84 212 PRO A N 1
ATOM 1593 C CA . PRO A 1 212 ? -4.757 -17.786 22.369 1.00 56.84 212 PRO A CA 1
ATOM 1594 C C . PRO A 1 212 ? -6.278 -17.881 22.234 1.00 56.84 212 PRO A C 1
ATOM 1596 O O . PRO A 1 212 ? -6.989 -16.884 22.379 1.00 56.84 212 PRO A O 1
ATOM 1599 N N . HIS A 1 213 ? -6.773 -19.086 21.945 1.00 48.78 213 HIS A N 1
ATOM 1600 C CA . HIS A 1 213 ? -8.204 -19.363 21.946 1.00 48.78 213 HIS A CA 1
ATOM 1601 C C . HIS A 1 213 ? -8.778 -18.934 23.307 1.00 48.78 213 HIS A C 1
ATOM 1603 O O . HIS A 1 213 ? -8.217 -19.345 24.328 1.00 48.78 213 HIS A O 1
ATOM 1609 N N . PRO A 1 214 ? -9.837 -18.103 23.358 1.00 48.34 214 PRO A N 1
ATOM 1610 C CA . PRO A 1 214 ? -10.524 -17.862 24.616 1.00 48.34 214 PRO A CA 1
ATOM 1611 C C . PRO A 1 214 ? -11.069 -19.212 25.095 1.00 48.34 214 PRO A C 1
ATOM 1613 O O . PRO A 1 214 ? -11.902 -19.813 24.414 1.00 48.34 214 PRO A O 1
ATOM 1616 N N . ALA A 1 215 ? -10.499 -19.710 26.193 1.00 41.25 215 ALA A N 1
ATOM 1617 C CA . ALA A 1 215 ? -10.998 -20.864 26.930 1.00 41.25 215 ALA A CA 1
ATOM 1618 C C . ALA A 1 215 ? -12.348 -20.544 27.581 1.00 41.25 215 ALA A C 1
ATOM 1620 O O . ALA A 1 215 ? -12.550 -19.364 27.959 1.00 41.25 215 ALA A O 1
#

Mean predicted aligned error: 7.98 Å